Protein 7BVZ (pdb70)

Organism: Spiroplasma citri (NCBI:txid2133)

InterPro domains:
  IPR004753 Cell shape determining protein MreB [MF_02207] (6-335)
  IPR004753 Cell shape determining protein MreB [PR01652] (44-62)
  IPR004753 Cell shape determining protein MreB [PR01652] (64-87)
  IPR004753 Cell shape determining protein MreB [PR01652] (127-146)
  IPR004753 Cell shape determining protein MreB [PR01652] (182-202)
  IPR004753 Cell shape determining protein MreB [PR01652] (295-321)
  IPR004753 Cell shape determining protein MreB [cd10225] (9-322)
  IPR043129 ATPase, nucleotide binding domain [SSF53067] (7-143)
  IPR043129 ATPase, nucleotide binding domain [SSF53067] (146-323)
  IPR056546 MreB/MamK-like [PF06723] (8-330)

Radius of gyration: 20.81 Å; Cα contacts (8 Å, |Δi|>4): 683; chains: 1; bounding box: 38×53×54 Å

Solvent-accessible surface area: 15952 Å² total; per-residue (Å²): 163,129,127,70,38,0,1,0,1,12,16,19,22,42,58,3,6,0,20,18,43,81,90,23,59,80,20,86,57,13,6,35,2,0,3,44,69,158,92,101,56,70,84,18,24,1,106,58,0,48,87,57,36,72,162,44,133,62,60,43,83,52,12,33,2,9,63,19,4,48,29,58,35,90,90,0,4,33,24,5,9,111,62,7,26,34,160,31,184,120,182,127,80,18,2,4,0,4,8,1,21,47,56,5,69,131,143,52,28,82,33,11,47,74,6,0,82,122,60,65,12,131,58,3,47,42,34,51,27,8,27,0,0,0,19,13,26,69,19,85,9,134,91,100,73,0,38,0,0,0,20,0,28,11,12,21,0,15,0,1,0,2,16,62,15,94,53,66,15,37,68,51,39,147,7,1,8,70,52,2,10,43,25,1,79,110,51,4,128,87,102,69,70,2,28,13,41,72,36,40,0,35,52,1,25,113,108,0,1,0,5,46,58,43,179,149,57,144,42,20,68,1,148,14,157,8,70,121,69,46,123,119,100,97,12,130,1,45,2,99,25,3,35,82,22,2,63,108,3,0,58,109,0,17,91,18,0,78,75,0,45,130,92,12,53,122,137,25,35,28,11,1,106,166,54,1,2,18,0,0,9,31,10,0,107,11,79,52,0,47,35,18,0,87,102,75,30,117,14,42,18,149,73,10,96,105,6,92,45,2,13,1,69,0,0,70,69,18,20,112,37,5,42,124,98,56,132,110,111

Secondary structure (DSSP, 8-state):
-----EEEEEE-SSEEEEEETTTEEEEEEES-EEEETTTTEEEEETHHHHTTTTS--TTEEEE-SEETTEES-HHHHHHHHHHHHHHHH-----EEEEEE-TT--HHHHHHHHHHHHHTT-SEEEEEEHHHHHHHHTT--TTSS--EEEEEE-SS-EEEEEEETTEEEEEEEES-SHHHHHHHHHHHHHHHH-EE--HHHHHHHHHHH-BSS--TT---EEEEEEETTT-SEEEEEE-HHHHHHHHHHHTHHHHHHHHHHHHTS-HHHHHHHHHH-EEEESGGGGSBTHHHHHHHHH---EEEPTTGGGHHHHHHHHTHHHHHHHHH--

Nearest PDB structures (foldseek):
  7bvz-assembly1_A  TM=1.003E+00  e=1.249E-71  Spiroplasma citri
  7bvy-assembly1_A  TM=9.877E-01  e=2.218E-64  Spiroplasma citri
  7zpu-assembly1_M  TM=9.165E-01  e=4.630E-39  Geobacillus stearothermophilus ATCC 7953
  8aam-assembly1_M  TM=9.115E-01  e=5.551E-39  Geobacillus stearothermophilus
  7zpt-assembly1_M  TM=8.743E-01  e=2.686E-39  Geobacillus stearothermophilus

Sequence (329 aa):
PETRPFISLDLGTANVLAYVSGQGVVYNEPSLMAYNNKTNSLIALGKAAYDMVGKTHGDIRMVTPLVDGVIADMEAAQDLLKHIFSRMKMMKNAIVLLACPSGVTELEREALKNVAKEMGAELVIIEEEAKMAALGAGINIELPQGHLIIDIGGGTTDLAIISSGDIVVSRSIKVAGNHFDDDIRKYIRSEYNIAIGQKTAEDVKKFIGSLVKYHNERSMQIYGRDIVSGLPKEAKISSEEIRNVLLNAFSKITDLVIELLENTPPELAGDIMRNGITVCGGGALIRNIDKYFFDIFQLPTKIASDSLNCVIEGTKIFEKTIKKNIENG

Foldseek 3Di:
DLPAKEKEWDLAQFWIWIQTVPPGIPDIFTQKWKAQQVPRHTDDGGVVRVVCAVPDDPRIDIDGQDDQQAGPDLVSLLVVVLVVVVVVVVVAQYEYEYEHEPPQDPVRVVVVVVSVVVSPHDHYHYDHLQLLLCLLLPHPLLAQFWAWEWAAECQKTWIFITGNSDTPFIDMDRQHLQNLLVLQQVCCCVPVVFGDGSVQSNVCCLQQFAQDDDPPGDKDKDWGAHNVPRHIDIDIDTSVVSNVSVNVSCPVVLVRVVVRLVPDPPVNNVSCQVVHHEYAYPRLSHHCPQVVNCVPPVTRYDYGDPRNCSNVSSVVVCSVVVSCVVVPD

B-factor: mean 27.92, std 9.31, range [11.57, 85.0]

Structure (mmCIF, N/CA/C/O backbone):
data_7BVZ
#
_entry.id   7BVZ
#
_cell.length_a   37.950
_cell.length_b   41.150
_cell.length_c   56.360
_cell.angle_alpha   82.340
_cell.angle_beta   74.010
_cell.angle_gamma   80.420
#
_symmetry.space_group_name_H-M   'P 1'
#
loop_
_entity.id
_entity.type
_entity.pdbx_description
1 polymer 'Cell shape determining protein MreB'
2 non-polymer "ADENOSINE-5'-DIPHOSPHATE"
3 non-polymer 'MAGNESIUM ION'
4 non-polymer 'POTASSIUM ION'
5 water water
#
loop_
_atom_site.group_PDB
_atom_site.id
_atom_site.type_symbol
_atom_site.label_atom_id
_atom_site.label_alt_id
_atom_site.label_comp_id
_atom_site.label_asym_id
_atom_site.label_entity_id
_atom_site.label_seq_id
_atom_site.pdbx_PDB_ins_code
_atom_site.Cartn_x
_atom_site.Cartn_y
_atom_site.Cartn_z
_atom_site.occupancy
_atom_site.B_iso_or_equiv
_atom_site.auth_seq_id
_atom_site.auth_comp_id
_atom_site.auth_asym_id
_atom_site.auth_atom_id
_atom_site.pdbx_PDB_model_num
ATOM 1 N N . PRO A 1 3 ? -7.517 0.253 28.270 1.00 47.44 3 PRO A N 1
ATOM 2 C CA . PRO A 1 3 ? -6.843 1.250 27.429 1.00 51.22 3 PRO A CA 1
ATOM 3 C C . PRO A 1 3 ? -7.112 1.051 25.937 1.00 54.50 3 PRO A C 1
ATOM 4 O O . PRO A 1 3 ? -7.809 0.111 25.559 1.00 49.25 3 PRO A O 1
ATOM 8 N N . GLU A 1 4 ? -6.558 1.931 25.105 1.00 56.58 4 GLU A N 1
ATOM 9 C CA . GLU A 1 4 ? -6.709 1.850 23.659 1.00 51.41 4 GLU A CA 1
ATOM 10 C C . GLU A 1 4 ? -5.549 1.125 22.992 1.00 51.31 4 GLU A C 1
ATOM 11 O O . GLU A 1 4 ? -5.604 0.869 21.786 1.00 50.65 4 GLU A O 1
ATOM 17 N N . THR A 1 5 ? -4.495 0.797 23.742 1.00 53.49 5 THR A N 1
ATOM 18 C CA . THR A 1 5 ? -3.409 -0.045 23.251 1.00 49.06 5 THR A CA 1
ATOM 19 C C . THR A 1 5 ? -3.750 -1.538 23.300 1.00 42.56 5 THR A C 1
ATOM 20 O O . THR A 1 5 ? -2.842 -2.368 23.413 1.00 38.88 5 THR A O 1
ATOM 24 N N . ARG A 1 6 ? -5.032 -1.888 23.243 1.00 45.57 6 ARG A N 1
ATOM 25 C CA . ARG A 1 6 ? -5.445 -3.281 23.288 1.00 42.57 6 ARG A CA 1
ATOM 26 C C . ARG A 1 6 ? -4.864 -4.041 22.098 1.00 41.57 6 ARG A C 1
ATOM 27 O O . ARG A 1 6 ? -4.843 -3.514 20.980 1.00 40.09 6 ARG A O 1
ATOM 35 N N . PRO A 1 7 ? -4.389 -5.275 22.297 1.00 40.14 7 PRO A N 1
ATOM 36 C CA . PRO A 1 7 ? -3.860 -6.050 21.167 1.00 39.33 7 PRO A CA 1
ATOM 37 C C . PRO A 1 7 ? -4.910 -6.260 20.083 1.00 38.00 7 PRO A C 1
ATOM 38 O O . PRO A 1 7 ? -6.113 -6.322 20.349 1.00 38.26 7 PRO A O 1
ATOM 42 N N . PHE A 1 8 ? -4.436 -6.370 18.844 1.00 33.71 8 PHE A N 1
ATOM 43 C CA . PHE A 1 8 ? -5.314 -6.474 17.687 1.00 32.12 8 PHE A CA 1
ATOM 44 C C . PHE A 1 8 ? -4.705 -7.434 16.678 1.00 25.58 8 PHE A C 1
ATOM 45 O O . PHE A 1 8 ? -3.550 -7.264 16.278 1.00 23.27 8 PHE A O 1
ATOM 53 N N . ILE A 1 9 ? -5.477 -8.438 16.275 1.00 25.62 9 ILE A N 1
ATOM 54 C CA . ILE A 1 9 ? -5.059 -9.387 15.252 1.00 27.64 9 ILE A CA 1
ATOM 55 C C . ILE A 1 9 ? -6.178 -9.525 14.232 1.00 23.44 9 ILE A C 1
ATOM 56 O O . ILE A 1 9 ? -7.356 -9.629 14.593 1.00 23.81 9 ILE A O 1
ATOM 61 N N . SER A 1 10 ? -5.811 -9.502 12.955 1.00 21.68 10 SER A N 1
ATOM 62 C CA . SER A 1 10 ? -6.750 -9.725 11.869 1.00 20.20 10 SER A CA 1
ATOM 63 C C . SER A 1 10 ? -6.229 -10.852 10.990 1.00 18.91 10 SER A C 1
ATOM 64 O O . SER A 1 10 ? -5.018 -11.047 10.858 1.00 18.50 10 SER A O 1
ATOM 67 N N . LEU A 1 11 ? -7.156 -11.597 10.394 1.00 17.08 11 LEU A N 1
ATOM 68 C CA . LEU A 1 11 ? -6.822 -12.808 9.662 1.00 18.28 11 LEU A CA 1
ATOM 69 C C . LEU A 1 11 ? -7.441 -12.786 8.273 1.00 19.49 11 LEU A C 1
ATOM 70 O O . LEU A 1 11 ? -8.603 -12.404 8.104 1.00 20.59 11 LEU A O 1
ATOM 75 N N . ASP A 1 12 ? -6.654 -13.197 7.283 1.00 16.31 12 ASP A N 1
ATOM 76 C CA . ASP A 1 12 ? -7.139 -13.496 5.938 1.00 16.64 12 ASP A CA 1
ATOM 77 C C . ASP A 1 12 ? -7.049 -15.012 5.784 1.00 16.70 12 ASP A C 1
ATOM 78 O O . ASP A 1 12 ? -5.988 -15.547 5.453 1.00 17.16 12 ASP A O 1
ATOM 83 N N . LEU A 1 13 ? -8.161 -15.701 6.043 1.00 17.19 13 LEU A N 1
ATOM 84 C CA . LEU A 1 13 ? -8.215 -17.162 5.944 1.00 18.19 13 LEU A CA 1
ATOM 85 C C . LEU A 1 13 ? -8.645 -17.556 4.530 1.00 17.44 13 LEU A C 1
ATOM 86 O O . LEU A 1 13 ? -9.723 -18.105 4.289 1.00 21.41 13 LEU A O 1
ATOM 91 N N . GLY A 1 14 ? -7.756 -17.254 3.584 1.00 18.78 14 GLY A N 1
ATOM 92 C CA . GLY A 1 14 ? -8.044 -17.492 2.186 1.00 19.96 14 GLY A CA 1
ATOM 93 C C . GLY A 1 14 ? -7.950 -18.956 1.803 1.00 21.46 14 GLY A C 1
ATOM 94 O O . GLY A 1 14 ? -7.389 -19.790 2.514 1.00 20.81 14 GLY A O 1
ATOM 95 N N . THR A 1 15 ? -8.527 -19.266 0.640 1.00 19.80 15 THR A N 1
ATOM 96 C CA . THR A 1 15 ? -8.475 -20.631 0.130 1.00 17.93 15 THR A CA 1
ATOM 97 C C . THR A 1 15 ? -7.060 -21.028 -0.274 1.00 21.05 15 THR A C 1
ATOM 98 O O . THR A 1 15 ? -6.672 -22.193 -0.117 1.00 17.10 15 THR A O 1
ATOM 102 N N . ALA A 1 16 ? -6.276 -20.081 -0.785 1.00 20.90 16 ALA A N 1
ATOM 103 C CA . ALA A 1 16 ? -4.922 -20.357 -1.247 1.00 20.02 16 ALA A CA 1
ATOM 104 C C . ALA A 1 16 ? -3.847 -19.859 -0.291 1.00 19.42 16 ALA A C 1
ATOM 105 O O . ALA A 1 16 ? -2.853 -20.558 -0.073 1.00 17.98 16 ALA A O 1
ATOM 107 N N . ASN A 1 17 ? -4.015 -18.670 0.286 1.00 20.54 17 ASN A N 1
ATOM 108 C CA . ASN A 1 17 ? -3.022 -18.092 1.180 1.00 18.76 17 ASN A CA 1
ATOM 109 C C . ASN A 1 17 ? -3.683 -17.620 2.468 1.00 20.22 17 ASN A C 1
ATOM 110 O O . ASN A 1 17 ? -4.784 -17.062 2.447 1.00 17.42 17 ASN A O 1
ATOM 115 N N . VAL A 1 18 ? -2.999 -17.844 3.587 1.00 18.89 18 VAL A N 1
ATOM 116 C CA . VAL A 1 18 ? -3.464 -17.433 4.906 1.00 16.29 18 VAL A CA 1
ATOM 117 C C . VAL A 1 18 ? -2.542 -16.336 5.416 1.00 18.61 18 VAL A C 1
ATOM 118 O O . VAL A 1 18 ? -1.317 -16.506 5.439 1.00 17.04 18 VAL A O 1
ATOM 122 N N . LEU A 1 19 ? -3.128 -15.210 5.820 1.00 18.24 19 LEU A N 1
ATOM 123 C CA . LEU A 1 19 ? -2.378 -14.063 6.305 1.00 18.18 19 LEU A CA 1
ATOM 124 C C . LEU A 1 19 ? -2.846 -13.685 7.704 1.00 16.69 19 LEU A C 1
ATOM 125 O O . LEU A 1 19 ? -4.005 -13.909 8.071 1.00 17.14 19 LEU A O 1
ATOM 130 N N . ALA A 1 20 ? -1.931 -13.108 8.483 1.00 16.03 20 ALA A N 1
ATOM 131 C CA . ALA A 1 20 ? -2.206 -12.730 9.866 1.00 18.57 20 ALA A CA 1
ATOM 132 C C . ALA A 1 20 ? -1.456 -11.447 10.186 1.00 19.25 20 ALA A C 1
ATOM 133 O O . ALA A 1 20 ? -0.222 -11.421 10.148 1.00 18.23 20 ALA A O 1
ATOM 135 N N . TYR A 1 21 ? -2.198 -10.391 10.509 1.00 20.92 21 TYR A N 1
ATOM 136 C CA . TYR A 1 21 ? -1.627 -9.096 10.852 1.00 18.15 21 TYR A CA 1
ATOM 137 C C . TYR A 1 21 ? -1.762 -8.856 12.349 1.00 24.88 21 TYR A C 1
ATOM 138 O O . TYR A 1 21 ? -2.826 -9.101 12.927 1.00 26.85 21 TYR A O 1
ATOM 147 N N . VAL A 1 22 ? -0.686 -8.378 12.969 1.00 20.22 22 VAL A N 1
ATOM 148 C CA . VAL A 1 22 ? -0.671 -8.017 14.380 1.00 24.36 22 VAL A CA 1
ATOM 149 C C . VAL A 1 22 ? -0.341 -6.535 14.481 1.00 24.30 22 VAL A C 1
ATOM 150 O O . VAL A 1 22 ? 0.625 -6.067 13.868 1.00 23.47 22 VAL A O 1
ATOM 154 N N . SER A 1 23 ? -1.147 -5.801 15.246 1.00 22.29 23 SER A N 1
ATOM 155 C CA . SER A 1 23 ? -0.934 -4.367 15.398 1.00 24.24 23 SER A CA 1
ATOM 156 C C . SER A 1 23 ? 0.390 -4.105 16.102 1.00 22.04 23 SER A C 1
ATOM 157 O O . SER A 1 23 ? 0.619 -4.587 17.216 1.00 25.53 23 SER A O 1
ATOM 160 N N . GLY A 1 24 ? 1.262 -3.341 15.447 1.00 22.77 24 GLY A N 1
ATOM 161 C CA . GLY A 1 24 ? 2.585 -3.070 15.961 1.00 27.30 24 GLY A CA 1
ATOM 162 C C . GLY A 1 24 ? 3.672 -3.998 15.461 1.00 28.66 24 GLY A C 1
ATOM 163 O O . GLY A 1 24 ? 4.854 -3.740 15.726 1.00 31.11 24 GLY A O 1
ATOM 164 N N . GLN A 1 25 ? 3.316 -5.070 14.748 1.00 23.83 25 GLN A N 1
ATOM 165 C CA . GLN A 1 25 ? 4.295 -6.015 14.232 1.00 24.07 25 GLN A CA 1
ATOM 166 C C . GLN A 1 25 ? 4.101 -6.353 12.759 1.00 24.95 25 GLN A C 1
ATOM 167 O O . GLN A 1 25 ? 4.898 -7.121 12.210 1.00 35.86 25 GLN A O 1
ATOM 170 N N . GLY A 1 26 ? 3.076 -5.808 12.106 1.00 25.36 26 GLY A N 1
ATOM 171 C CA . GLY A 1 26 ? 2.860 -6.098 10.701 1.00 22.58 26 GLY A CA 1
ATOM 172 C C . GLY A 1 26 ? 2.277 -7.483 10.481 1.00 23.72 26 GLY A C 1
ATOM 173 O O . GLY A 1 26 ? 1.603 -8.051 11.343 1.00 23.15 26 GLY A O 1
ATOM 174 N N . VAL A 1 27 ? 2.544 -8.030 9.296 1.00 22.82 27 VAL A N 1
ATOM 175 C CA . VAL A 1 27 ? 2.060 -9.353 8.917 1.00 18.67 27 VAL A CA 1
ATOM 176 C C . VAL A 1 27 ? 3.090 -10.369 9.401 1.00 18.37 27 VAL A C 1
ATOM 177 O O . VAL A 1 27 ? 4.150 -10.537 8.796 1.00 26.57 27 VAL A O 1
ATOM 181 N N . VAL A 1 28 ? 2.772 -11.055 10.503 1.00 17.83 28 VAL A N 1
ATOM 182 C CA . VAL A 1 28 ? 3.687 -12.039 11.077 1.00 19.65 28 VAL A CA 1
ATOM 183 C C . VAL A 1 28 ? 3.523 -13.426 10.474 1.00 19.10 28 VAL A C 1
ATOM 184 O O . VAL A 1 28 ? 4.365 -14.303 10.727 1.00 21.01 28 VAL A O 1
ATOM 188 N N . TYR A 1 29 ? 2.473 -13.659 9.691 1.00 18.76 29 TYR A N 1
ATOM 189 C CA . TYR A 1 29 ? 2.214 -14.971 9.109 1.00 17.15 29 TYR A CA 1
ATOM 190 C C . TYR A 1 29 ? 1.618 -14.780 7.724 1.00 18.48 29 TYR A C 1
ATOM 191 O O . TYR A 1 29 ? 0.589 -14.115 7.575 1.00 20.48 29 TYR A O 1
ATOM 200 N N . ASN A 1 30 ? 2.268 -15.361 6.716 1.00 18.07 30 ASN A N 1
ATOM 201 C CA . ASN A 1 30 ? 1.798 -15.281 5.333 1.00 22.94 30 ASN A CA 1
ATOM 202 C C . ASN A 1 30 ? 2.329 -16.517 4.613 1.00 20.64 30 ASN A C 1
ATOM 203 O O . ASN A 1 30 ? 3.475 -16.526 4.155 1.00 22.25 30 ASN A O 1
ATOM 208 N N . GLU A 1 31 ? 1.497 -17.549 4.524 1.00 22.14 31 GLU A N 1
ATOM 209 C CA . GLU A 1 31 ? 1.888 -18.827 3.950 1.00 22.77 31 GLU A CA 1
ATOM 210 C C . GLU A 1 31 ? 0.675 -19.441 3.270 1.00 22.77 31 GLU A C 1
ATOM 211 O O . GLU A 1 31 ? -0.464 -19.054 3.557 1.00 21.96 31 GLU A O 1
ATOM 217 N N . PRO A 1 32 ? 0.883 -20.385 2.352 1.00 21.90 32 PRO A N 1
ATOM 218 C CA . PRO A 1 32 ? -0.256 -21.078 1.738 1.00 20.24 32 PRO A CA 1
ATOM 219 C C . PRO A 1 32 ? -1.044 -21.890 2.756 1.00 19.73 32 PRO A C 1
ATOM 220 O O . PRO A 1 32 ? -0.578 -22.186 3.858 1.00 22.02 32 PRO A O 1
ATOM 224 N N . SER A 1 33 ? -2.264 -22.259 2.360 1.00 19.95 33 SER A N 1
ATOM 225 C CA . SER A 1 33 ? -3.214 -22.894 3.265 1.00 18.95 33 SER A CA 1
ATOM 226 C C . SER A 1 33 ? -3.002 -24.394 3.419 1.00 23.81 33 SER A C 1
ATOM 227 O O . SER A 1 33 ? -3.594 -24.991 4.323 1.00 22.98 33 SER A O 1
ATOM 230 N N . LEU A 1 34 ? -2.185 -25.015 2.569 1.00 24.50 34 LEU A N 1
ATOM 231 C CA . LEU A 1 34 ? -2.049 -26.466 2.587 1.00 29.14 34 LEU A CA 1
ATOM 232 C C . LEU A 1 34 ? -1.447 -26.946 3.902 1.00 27.32 34 LEU A C 1
ATOM 233 O O . LEU A 1 34 ? -0.466 -26.384 4.396 1.00 25.05 34 LEU A O 1
ATOM 238 N N . MET A 1 35 ? -2.050 -27.991 4.468 1.00 28.45 35 MET A N 1
ATOM 239 C CA . MET A 1 35 ? -1.585 -28.617 5.698 1.00 26.98 35 MET A CA 1
ATOM 240 C C . MET A 1 35 ? -1.483 -30.117 5.469 1.00 24.19 35 MET A C 1
ATOM 241 O O . MET A 1 35 ? -2.450 -30.746 5.026 1.00 25.78 35 MET A O 1
ATOM 246 N N . ALA A 1 36 ? -0.319 -30.686 5.767 1.00 25.98 36 ALA A N 1
ATOM 247 C CA . ALA A 1 36 ? -0.068 -32.108 5.570 1.00 27.12 36 ALA A CA 1
ATOM 248 C C . ALA A 1 36 ? -0.308 -32.858 6.873 1.00 28.11 36 ALA A C 1
ATOM 249 O O . ALA A 1 36 ? 0.220 -32.475 7.923 1.00 26.78 36 ALA A O 1
ATOM 251 N N . TYR A 1 37 ? -1.101 -33.924 6.801 1.00 29.96 37 TYR A N 1
ATOM 252 C CA . TYR A 1 37 ? -1.443 -34.736 7.960 1.00 28.94 37 TYR A CA 1
ATOM 253 C C . TYR A 1 37 ? -1.050 -36.187 7.718 1.00 28.76 37 TYR A C 1
ATOM 254 O O . TYR A 1 37 ? -1.179 -36.699 6.602 1.00 29.69 37 TYR A O 1
ATOM 263 N N . ASN A 1 38 ? -0.569 -36.843 8.772 1.00 28.71 38 ASN A N 1
ATOM 264 C CA . ASN A 1 38 ? -0.330 -38.281 8.734 1.00 29.36 38 ASN A CA 1
ATOM 265 C C . ASN A 1 38 ? -1.675 -38.994 8.672 1.00 31.78 38 ASN A C 1
ATOM 266 O O . ASN A 1 38 ? -2.450 -38.956 9.633 1.00 35.92 38 ASN A O 1
ATOM 271 N N . ASN A 1 39 ? -1.961 -39.642 7.541 1.00 29.79 39 ASN A N 1
ATOM 272 C CA . ASN A 1 39 ? -3.269 -40.255 7.347 1.00 32.50 39 ASN A CA 1
ATOM 273 C C . ASN A 1 39 ? -3.463 -41.516 8.180 1.00 31.76 39 ASN A C 1
ATOM 274 O O . ASN A 1 39 ? -4.578 -42.048 8.215 1.00 31.69 39 ASN A O 1
ATOM 279 N N . LYS A 1 40 ? -2.419 -42.004 8.848 1.00 32.08 40 LYS A N 1
ATOM 280 C CA . LYS A 1 40 ? -2.557 -43.155 9.731 1.00 31.23 40 LYS A CA 1
ATOM 281 C C . LYS A 1 40 ? -2.845 -42.757 11.170 1.00 33.02 40 LYS A C 1
ATOM 282 O O . LYS A 1 40 ? -3.551 -43.487 11.877 1.00 33.14 40 LYS A O 1
ATOM 288 N N . THR A 1 41 ? -2.322 -41.616 11.617 1.00 32.17 41 THR A N 1
ATOM 289 C CA . THR A 1 41 ? -2.466 -41.180 12.998 1.00 31.19 41 THR A CA 1
ATOM 290 C C . THR A 1 41 ? -3.230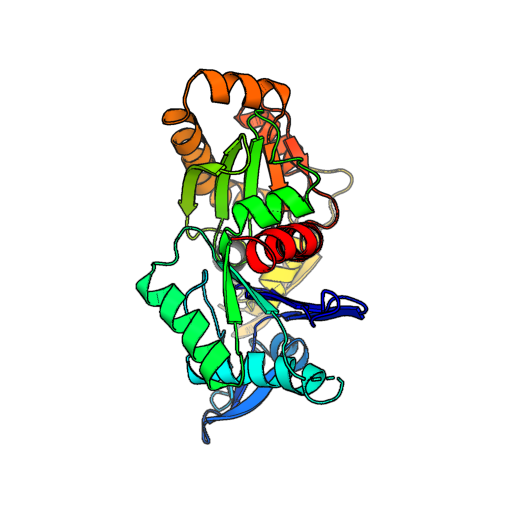 -39.871 13.147 1.00 32.93 41 THR A C 1
ATOM 291 O O . THR A 1 41 ? -3.439 -39.424 14.281 1.00 31.81 41 THR A O 1
ATOM 295 N N . ASN A 1 42 ? -3.648 -39.247 12.042 1.00 32.25 42 ASN A N 1
ATOM 296 C CA . ASN A 1 42 ? -4.341 -37.957 12.064 1.00 29.38 42 ASN A CA 1
ATOM 297 C C . ASN A 1 42 ? -3.524 -36.889 12.787 1.00 28.53 42 ASN A C 1
ATOM 298 O O . ASN A 1 42 ? -4.079 -35.990 13.423 1.00 36.22 42 ASN A O 1
ATOM 303 N N . SER A 1 43 ? -2.201 -36.981 12.691 1.00 29.76 43 SER A N 1
ATOM 304 C CA . SER A 1 43 ? -1.294 -36.046 13.337 1.00 27.80 43 SER A CA 1
ATOM 305 C C . SER A 1 43 ? -0.819 -34.992 12.344 1.00 31.63 43 SER A C 1
ATOM 306 O O . SER A 1 43 ? -0.644 -35.266 11.153 1.00 29.66 43 SER A O 1
ATOM 309 N N . LEU A 1 44 ? -0.611 -33.780 12.849 1.00 30.62 44 LEU A N 1
ATOM 310 C CA . LEU A 1 44 ? -0.129 -32.686 12.016 1.00 27.84 44 LEU A CA 1
ATOM 311 C C . LEU A 1 44 ? 1.341 -32.901 11.680 1.00 29.20 44 LEU A C 1
ATOM 312 O O . LEU A 1 44 ? 2.173 -33.068 12.577 1.00 31.51 44 LEU A O 1
ATOM 317 N N . ILE A 1 45 ? 1.658 -32.901 10.390 1.00 32.97 45 ILE A N 1
ATOM 318 C CA . ILE A 1 45 ? 3.028 -33.067 9.916 1.00 31.05 45 ILE A CA 1
ATOM 319 C C . ILE A 1 45 ? 3.657 -31.730 9.551 1.00 31.98 45 ILE A C 1
ATOM 320 O O . ILE A 1 45 ? 4.749 -31.402 10.014 1.00 35.20 45 ILE A O 1
ATOM 325 N N . ALA A 1 46 ? 2.977 -30.942 8.722 1.00 28.37 46 ALA A N 1
ATOM 326 C CA . ALA A 1 46 ? 3.517 -29.666 8.279 1.00 27.20 46 ALA A CA 1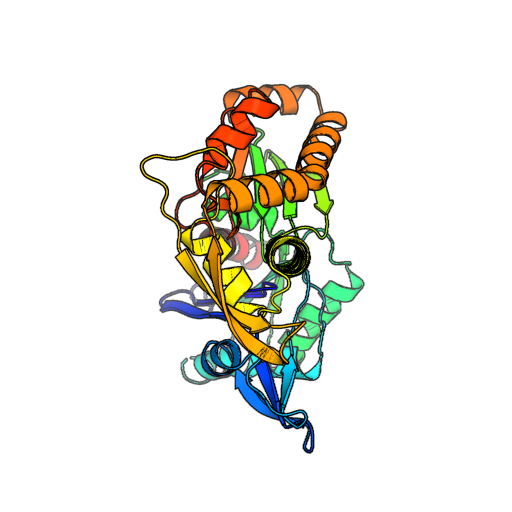
ATOM 327 C C . ALA A 1 46 ? 2.373 -28.772 7.826 1.00 28.22 46 ALA A C 1
ATOM 328 O O . ALA A 1 46 ? 1.264 -29.239 7.557 1.00 30.73 46 ALA A O 1
ATOM 330 N N . LEU A 1 47 ? 2.663 -27.476 7.749 1.00 26.83 47 LEU A N 1
ATOM 331 C CA . LEU A 1 47 ? 1.704 -26.501 7.254 1.00 26.13 47 LEU A CA 1
ATOM 332 C C . LEU A 1 47 ? 2.457 -25.363 6.582 1.00 24.25 47 LEU A C 1
ATOM 333 O O . LEU A 1 47 ? 3.646 -25.146 6.831 1.00 23.10 47 LEU A O 1
ATOM 338 N N . GLY A 1 48 ? 1.750 -24.638 5.727 1.00 21.54 48 GLY A N 1
ATOM 339 C CA . GLY A 1 48 ? 2.356 -23.503 5.050 1.00 24.94 48 GLY A CA 1
ATOM 340 C C . GLY A 1 48 ? 3.181 -23.952 3.867 1.00 24.08 48 GLY A C 1
ATOM 341 O O . GLY A 1 48 ? 2.706 -24.704 3.013 1.00 23.47 48 GLY A O 1
ATOM 342 N N . LYS A 1 49 ? 4.434 -23.494 3.817 1.00 25.07 49 LYS A N 1
ATOM 343 C CA . LYS A 1 49 ? 5.296 -23.810 2.683 1.00 21.25 49 LYS A CA 1
ATOM 344 C C . LYS A 1 49 ? 5.761 -25.261 2.717 1.00 24.51 49 LYS A C 1
ATOM 345 O O . LYS A 1 49 ? 5.905 -25.893 1.664 1.00 25.74 49 LYS A O 1
ATOM 351 N N . ALA A 1 50 ? 6.007 -25.801 3.914 1.00 23.75 50 ALA A N 1
ATOM 352 C CA . ALA A 1 50 ? 6.509 -27.168 4.020 1.00 20.93 50 ALA A CA 1
ATOM 353 C C . ALA A 1 50 ? 5.522 -28.170 3.432 1.00 24.42 50 ALA A C 1
ATOM 354 O O . ALA A 1 50 ? 5.928 -29.171 2.829 1.00 25.04 50 ALA A O 1
ATOM 356 N N . ALA A 1 51 ? 4.221 -27.923 3.596 1.00 25.06 51 ALA A N 1
ATOM 357 C CA . ALA A 1 51 ? 3.233 -28.818 3.008 1.00 23.06 51 ALA A CA 1
ATOM 358 C C . ALA A 1 51 ? 2.918 -28.436 1.567 1.00 27.01 51 ALA A C 1
ATOM 359 O O . ALA A 1 51 ? 2.550 -29.302 0.765 1.00 27.35 51 ALA A O 1
ATOM 361 N N . TYR A 1 52 ? 3.060 -27.153 1.222 1.00 26.31 52 TYR A N 1
ATOM 362 C CA . TYR A 1 52 ? 2.776 -26.709 -0.139 1.00 27.08 52 TYR A CA 1
ATOM 363 C C . TYR A 1 52 ? 3.803 -27.237 -1.132 1.00 24.51 52 TYR A C 1
ATOM 364 O O . TYR A 1 52 ? 3.476 -27.448 -2.305 1.00 25.50 52 TYR A O 1
ATOM 373 N N . ASP A 1 53 ? 5.041 -27.450 -0.692 1.00 23.62 53 ASP A N 1
ATOM 374 C CA . ASP A 1 53 ? 6.071 -28.004 -1.562 1.00 27.04 53 ASP A CA 1
ATOM 375 C C . ASP A 1 53 ? 5.924 -29.506 -1.771 1.00 24.21 53 ASP A C 1
ATOM 376 O O . ASP A 1 53 ? 6.684 -30.081 -2.557 1.00 26.57 53 ASP A O 1
ATOM 381 N N . MET A 1 54 ? 4.966 -30.149 -1.102 1.00 26.07 54 MET A N 1
ATOM 382 C CA . MET A 1 54 ? 4.790 -31.590 -1.186 1.00 26.34 54 MET A CA 1
ATOM 383 C C . MET A 1 54 ? 3.519 -32.013 -1.910 1.00 27.88 54 MET A C 1
ATOM 384 O O . MET A 1 54 ? 3.328 -33.215 -2.124 1.00 26.18 54 MET A O 1
ATOM 389 N N . VAL A 1 55 ? 2.646 -31.072 -2.283 1.00 27.84 55 VAL A N 1
ATOM 390 C CA . VAL A 1 55 ? 1.392 -31.442 -2.929 1.00 27.36 55 VAL A CA 1
ATOM 391 C C . VAL A 1 55 ? 1.687 -32.138 -4.250 1.00 28.38 55 VAL A C 1
ATOM 392 O O . VAL A 1 55 ? 2.459 -31.642 -5.080 1.00 26.50 55 VAL A O 1
ATOM 396 N N . GLY A 1 56 ? 1.082 -33.308 -4.442 1.00 32.66 56 GLY A N 1
ATOM 397 C CA . GLY A 1 56 ? 1.404 -34.142 -5.579 1.00 24.09 56 GLY A CA 1
ATOM 398 C C . GLY A 1 56 ? 2.680 -34.937 -5.437 1.00 25.18 56 GLY A C 1
ATOM 399 O O . GLY A 1 56 ? 3.083 -35.605 -6.396 1.00 23.93 56 GLY A O 1
ATOM 400 N N . LYS A 1 57 ? 3.329 -34.891 -4.269 1.00 26.06 57 LYS A N 1
ATOM 401 C CA . LYS A 1 57 ? 4.594 -35.578 -4.036 1.00 23.17 57 LYS A CA 1
ATOM 402 C C . LYS A 1 57 ? 4.555 -36.399 -2.753 1.00 26.64 57 LYS A C 1
ATOM 403 O O . LYS A 1 57 ? 5.576 -36.548 -2.077 1.00 25.24 57 LYS A O 1
ATOM 409 N N . THR A 1 58 ? 3.392 -36.944 -2.403 1.00 30.33 58 THR A N 1
ATOM 410 C CA . THR A 1 58 ? 3.214 -37.618 -1.126 1.00 32.44 58 THR A CA 1
ATOM 411 C C . THR A 1 58 ? 2.618 -39.004 -1.323 1.00 28.96 58 THR A C 1
ATOM 412 O O . THR A 1 58 ? 1.859 -39.249 -2.264 1.00 30.05 58 THR A O 1
ATOM 416 N N . HIS A 1 59 ? 2.977 -39.907 -0.414 1.00 29.34 59 HIS A N 1
ATOM 417 C CA . HIS A 1 59 ? 2.372 -41.226 -0.365 1.00 29.79 59 HIS A CA 1
ATOM 418 C C . HIS A 1 59 ? 0.924 -41.113 0.112 1.00 33.39 59 HIS A C 1
ATOM 419 O O . HIS A 1 59 ? 0.485 -40.077 0.617 1.00 34.57 59 HIS A O 1
ATOM 426 N N . GLY A 1 60 ? 0.172 -42.202 -0.060 1.00 29.47 60 GLY A N 1
ATOM 427 C CA . GLY A 1 60 ? -1.203 -42.239 0.406 1.00 30.46 60 GLY A CA 1
ATOM 428 C C . GLY A 1 60 ? -1.353 -42.053 1.903 1.00 34.40 60 GLY A C 1
ATOM 429 O O . GLY A 1 60 ? -2.449 -41.726 2.372 1.00 32.90 60 GLY A O 1
ATOM 430 N N . ASP A 1 61 ? -0.277 -42.250 2.664 1.00 32.87 61 ASP A N 1
ATOM 431 C CA . ASP A 1 61 ? -0.308 -42.080 4.110 1.00 30.58 61 ASP A CA 1
ATOM 432 C C . ASP A 1 61 ? -0.167 -40.627 4.544 1.00 28.71 61 ASP A C 1
ATOM 433 O O . ASP A 1 6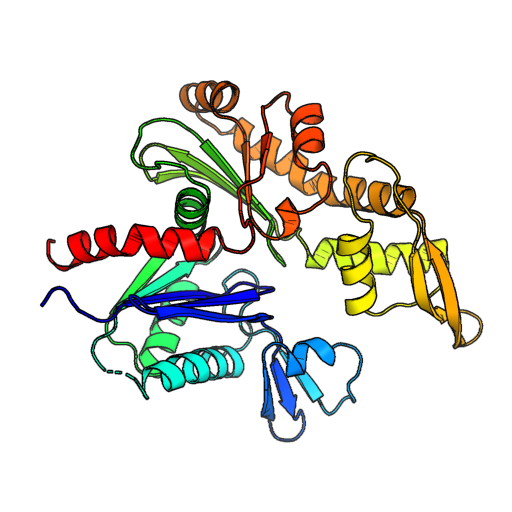1 ? -0.107 -40.362 5.750 1.00 29.92 61 ASP A O 1
ATOM 438 N N . ILE A 1 62 ? -0.110 -39.687 3.604 1.00 28.39 62 ILE A N 1
ATOM 439 C CA . ILE A 1 62 ? -0.027 -38.262 3.903 1.00 27.58 62 ILE A CA 1
ATOM 440 C C . ILE A 1 62 ? -1.241 -37.587 3.284 1.00 28.93 62 ILE A C 1
ATOM 441 O O . ILE A 1 62 ? -1.405 -37.597 2.057 1.00 31.80 62 ILE A O 1
ATOM 446 N N . ARG A 1 63 ? -2.089 -37.005 4.126 1.00 26.68 63 ARG A N 1
ATOM 447 C CA . ARG A 1 63 ? -3.310 -36.347 3.681 1.00 27.38 63 ARG A CA 1
ATOM 448 C C . ARG A 1 63 ? -3.073 -34.847 3.566 1.00 28.24 63 ARG A C 1
ATOM 449 O O . ARG A 1 63 ? -2.629 -34.207 4.525 1.00 25.03 63 ARG A O 1
ATOM 457 N N . MET A 1 64 ? -3.360 -34.294 2.389 1.00 29.94 64 MET A N 1
ATOM 458 C CA . MET A 1 64 ? -3.286 -32.856 2.169 1.00 28.02 64 MET A CA 1
ATOM 459 C C . MET A 1 64 ? -4.640 -32.230 2.469 1.00 28.60 64 MET A C 1
ATOM 460 O O . MET A 1 64 ? -5.662 -32.652 1.919 1.00 37.21 64 MET A O 1
ATOM 465 N N . VAL A 1 65 ? -4.643 -31.225 3.340 1.00 27.91 65 VAL A N 1
ATOM 466 C CA . VAL A 1 65 ? -5.872 -30.646 3.864 1.00 28.86 65 VAL A CA 1
ATOM 467 C C . VAL A 1 65 ? -5.842 -29.136 3.675 1.00 27.72 65 VAL A C 1
ATOM 468 O O . VAL A 1 65 ? -4.804 -28.494 3.872 1.00 27.96 65 VAL A O 1
ATOM 472 N N . THR A 1 66 ? -6.985 -28.572 3.288 1.00 26.09 66 THR A N 1
ATOM 473 C CA . THR A 1 66 ? -7.192 -27.133 3.275 1.00 26.48 66 THR A CA 1
ATOM 474 C C . THR A 1 66 ? -8.190 -26.779 4.366 1.00 25.49 66 THR A C 1
ATOM 475 O O . THR A 1 66 ? -9.329 -27.271 4.332 1.00 24.46 66 THR A O 1
ATOM 479 N N . PRO A 1 67 ? -7.820 -25.954 5.350 1.00 23.61 67 PRO A N 1
ATOM 480 C CA . PRO A 1 67 ? -8.737 -25.710 6.476 1.00 23.80 67 PRO A CA 1
ATOM 481 C C . PRO A 1 67 ? -10.021 -25.015 6.068 1.00 23.08 67 PRO A C 1
ATOM 482 O O . PRO A 1 67 ? -11.099 -25.371 6.560 1.00 22.36 67 PRO A O 1
ATOM 486 N N . LEU A 1 68 ? -9.937 -24.027 5.181 1.00 23.76 68 LEU A N 1
ATOM 487 C CA . LEU A 1 68 ? -11.100 -23.270 4.740 1.00 26.18 68 LEU A CA 1
ATOM 488 C C . LEU A 1 68 ? -11.126 -23.231 3.221 1.00 23.52 68 LEU A C 1
ATOM 489 O O . LEU A 1 68 ? -10.109 -22.939 2.586 1.00 21.25 68 LEU A O 1
ATOM 494 N N . VAL A 1 69 ? -12.287 -23.528 2.646 1.00 21.93 69 VAL A N 1
ATOM 495 C CA . VAL A 1 69 ? -12.511 -23.434 1.208 1.00 22.76 69 VAL A CA 1
ATOM 496 C C . VAL A 1 69 ? -13.659 -22.457 1.000 1.00 22.92 69 VAL A C 1
ATOM 497 O O . VAL A 1 69 ? -14.797 -22.731 1.404 1.00 20.29 69 VAL A O 1
ATOM 501 N N . ASP A 1 70 ? -13.358 -21.312 0.383 1.00 21.93 70 ASP A N 1
ATOM 502 C CA . ASP A 1 70 ? -14.352 -20.277 0.095 1.00 22.84 70 ASP A CA 1
ATOM 503 C C . ASP A 1 70 ? -14.982 -19.736 1.378 1.00 21.94 70 ASP A C 1
ATOM 504 O O . ASP A 1 70 ? -16.187 -19.485 1.445 1.00 18.08 70 ASP A O 1
ATOM 509 N N . GLY A 1 71 ? -14.157 -19.555 2.410 1.00 27.48 71 GLY A N 1
ATOM 510 C CA . GLY A 1 71 ? -14.599 -18.986 3.665 1.00 24.23 71 GLY A CA 1
ATOM 511 C C . GLY A 1 71 ? -15.245 -19.953 4.633 1.00 25.77 71 GLY A C 1
ATOM 512 O O . GLY A 1 71 ? -15.379 -19.622 5.817 1.00 27.45 71 GLY A O 1
ATOM 513 N N . VAL A 1 72 ? -15.648 -21.133 4.178 1.00 24.55 72 VAL A N 1
ATOM 514 C CA . VAL A 1 72 ? -16.309 -22.120 5.025 1.00 26.47 72 VAL A CA 1
ATOM 515 C C . VAL A 1 72 ? -15.261 -23.055 5.610 1.00 25.77 72 VAL A C 1
ATOM 516 O O . VAL A 1 72 ? -14.283 -23.409 4.941 1.00 27.07 72 VAL A O 1
ATOM 520 N N . ILE A 1 73 ? -15.459 -23.453 6.867 1.00 26.36 73 ILE A N 1
ATOM 521 C CA . ILE A 1 73 ? -14.582 -24.420 7.516 1.00 26.97 73 ILE A CA 1
ATOM 522 C C . ILE A 1 73 ? -14.655 -25.738 6.758 1.00 26.15 73 ILE A C 1
ATOM 523 O O . ILE A 1 73 ? -15.653 -26.462 6.843 1.00 31.53 73 ILE A O 1
ATOM 528 N N . ALA A 1 74 ? -13.604 -26.051 6.002 1.00 26.82 74 ALA A N 1
ATOM 529 C CA . ALA A 1 74 ? -13.577 -27.303 5.257 1.00 25.86 74 ALA A CA 1
ATOM 530 C C . ALA A 1 74 ? -13.118 -28.467 6.122 1.00 26.17 74 ALA A C 1
ATOM 531 O O . ALA A 1 74 ? -13.576 -29.599 5.926 1.00 27.75 74 ALA A O 1
ATOM 533 N N . ASP A 1 75 ? -12.228 -28.211 7.078 1.00 25.93 75 ASP A N 1
ATOM 534 C CA . ASP A 1 75 ? -11.737 -29.238 7.992 1.00 25.07 75 ASP A CA 1
ATOM 535 C C . ASP A 1 75 ? -11.677 -28.621 9.381 1.00 25.79 75 ASP A C 1
ATOM 536 O O . ASP A 1 75 ? -10.893 -27.696 9.617 1.00 23.44 75 ASP A O 1
ATOM 541 N N . MET A 1 76 ? -12.505 -29.132 10.294 1.00 28.9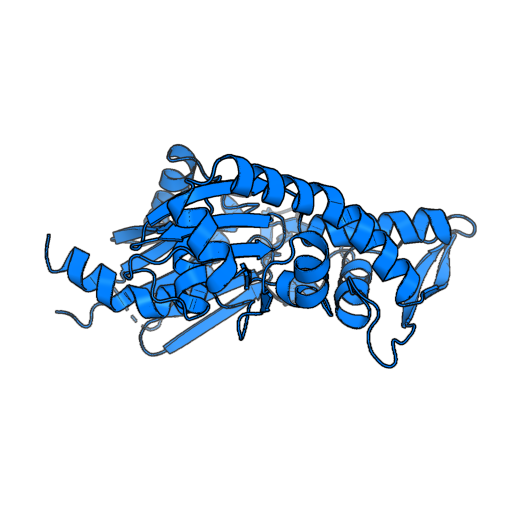7 76 MET A N 1
ATOM 542 C CA . MET A 1 76 ? -12.548 -28.586 11.646 1.00 25.96 76 MET A CA 1
ATOM 543 C C . MET A 1 76 ? -11.219 -28.775 12.366 1.00 26.03 76 MET A C 1
ATOM 544 O O . MET A 1 76 ? -10.721 -27.850 13.016 1.00 23.37 76 MET A O 1
ATOM 549 N N . GLU A 1 77 ? -10.630 -29.969 12.259 1.00 27.79 77 GLU A N 1
ATOM 550 C CA . GLU A 1 77 ? -9.373 -30.241 12.950 1.00 24.06 77 GLU A CA 1
ATOM 551 C C . GLU A 1 77 ? -8.243 -29.376 12.403 1.00 27.11 77 GLU A C 1
ATOM 552 O O . GLU A 1 77 ? -7.375 -28.924 13.159 1.00 26.66 77 GLU A O 1
ATOM 558 N N . ALA A 1 78 ? -8.240 -29.129 11.093 1.00 27.55 78 ALA A N 1
ATOM 559 C CA . ALA A 1 78 ? -7.185 -28.321 10.493 1.00 26.59 78 ALA A CA 1
ATOM 560 C C . ALA A 1 78 ? -7.380 -26.838 10.781 1.00 26.57 78 ALA A C 1
ATOM 561 O O . ALA A 1 78 ? -6.402 -26.112 10.996 1.00 26.17 78 ALA A O 1
ATOM 563 N N . ALA A 1 79 ? -8.631 -26.372 10.786 1.00 24.73 79 ALA A N 1
ATOM 564 C CA . ALA A 1 79 ? -8.897 -24.958 11.027 1.00 24.06 79 ALA A CA 1
ATOM 565 C C . ALA A 1 79 ? -8.404 -24.536 12.404 1.00 29.37 79 ALA A C 1
ATOM 566 O O . ALA A 1 79 ? -7.746 -23.499 12.551 1.00 31.95 79 ALA A O 1
ATOM 568 N N . GLN A 1 80 ? -8.706 -25.333 13.430 1.00 27.87 80 GLN A N 1
ATOM 569 C CA . GLN A 1 80 ? -8.251 -25.000 14.773 1.00 28.65 80 GLN A CA 1
ATOM 570 C C . GLN A 1 80 ? -6.770 -25.297 14.963 1.00 26.79 80 GLN A C 1
ATOM 571 O O . GLN A 1 80 ? -6.119 -24.650 15.790 1.00 32.01 80 GLN A O 1
ATOM 577 N N . ASP A 1 81 ? -6.219 -26.257 14.216 1.00 28.52 81 ASP A N 1
ATOM 578 C CA . ASP A 1 81 ? -4.774 -26.467 14.249 1.00 27.16 81 ASP A CA 1
ATOM 579 C C . ASP A 1 81 ? -4.028 -25.294 13.629 1.00 29.37 81 ASP A C 1
ATOM 580 O O . ASP A 1 81 ? -2.895 -24.999 14.029 1.00 29.45 81 ASP A O 1
ATOM 585 N N . LEU A 1 82 ? -4.641 -24.619 12.656 1.00 32.10 82 LEU A N 1
ATOM 586 C CA . LEU A 1 82 ? -3.977 -23.506 11.987 1.00 32.93 82 LEU A CA 1
ATOM 587 C C . LEU A 1 82 ? -3.889 -22.291 12.902 1.00 31.31 82 LEU A C 1
ATOM 588 O O . LEU A 1 82 ? -2.795 -21.791 13.189 1.00 32.54 82 LEU A O 1
ATOM 593 N N . LEU A 1 83 ? -5.037 -21.795 13.371 1.00 28.22 83 LEU A N 1
ATOM 594 C CA . LEU A 1 83 ? -5.021 -20.583 14.180 1.00 32.54 83 LEU A CA 1
ATOM 595 C C . LEU A 1 83 ? -4.466 -20.826 15.579 1.00 34.47 83 LEU A C 1
ATOM 596 O O . LEU A 1 83 ? -4.115 -19.860 16.263 1.00 34.41 83 LEU A O 1
ATOM 601 N N . LYS A 1 84 ? -4.371 -22.084 16.020 1.00 35.29 84 LYS A N 1
ATOM 602 C CA . LYS A 1 84 ? -3.603 -22.367 17.230 1.00 38.35 84 LYS A CA 1
ATOM 603 C C . LYS A 1 84 ? -2.125 -22.091 17.001 1.00 37.61 84 LYS A C 1
ATOM 604 O O . LYS A 1 84 ? -1.434 -21.587 17.893 1.00 36.68 84 LYS A O 1
ATOM 610 N N . HIS A 1 85 ? -1.624 -22.422 15.810 1.00 37.27 85 HIS A N 1
ATOM 611 C CA . HIS A 1 85 ? -0.241 -22.106 15.471 1.00 39.04 85 HIS A CA 1
ATOM 612 C C . HIS A 1 85 ? -0.032 -20.599 15.385 1.00 37.42 85 HIS A C 1
ATOM 613 O O . HIS A 1 85 ? 1.036 -20.089 15.744 1.00 38.73 85 HIS A O 1
ATOM 620 N N . ILE A 1 86 ? -1.044 -19.871 14.912 1.00 32.34 86 ILE A N 1
ATOM 621 C CA . ILE A 1 86 ? -0.947 -18.419 14.839 1.00 33.89 86 ILE A CA 1
ATOM 622 C C . ILE A 1 86 ? -1.118 -17.797 16.219 1.00 37.74 86 ILE A C 1
ATOM 623 O O . ILE A 1 86 ? -0.392 -16.867 16.586 1.00 39.29 86 ILE A O 1
ATOM 628 N N . PHE A 1 87 ? -2.074 -18.295 17.008 1.00 41.98 87 PHE A N 1
ATOM 629 C CA . PHE A 1 87 ? -2.294 -17.731 18.336 1.00 42.62 87 PHE A CA 1
ATOM 630 C C . PHE A 1 87 ? -1.148 -18.059 19.286 1.00 44.83 87 PHE A C 1
ATOM 631 O O . PHE A 1 87 ? -0.895 -17.302 20.230 1.00 45.23 87 PHE A O 1
ATOM 639 N N . SER A 1 88 ? -0.452 -19.181 19.065 1.00 45.92 88 SER A N 1
ATOM 640 C CA . SER A 1 88 ? 0.683 -19.522 19.917 1.00 46.00 88 SER A CA 1
ATOM 641 C C . SER A 1 88 ? 1.818 -18.522 19.750 1.00 49.89 88 SER A C 1
ATOM 642 O O . SER A 1 88 ? 2.423 -18.095 20.738 1.00 49.57 88 SER A O 1
ATOM 645 N N . ARG A 1 89 ? 2.121 -18.134 18.509 1.00 50.77 89 ARG A N 1
ATOM 646 C CA . ARG A 1 89 ? 3.122 -17.101 18.276 1.00 53.77 89 ARG A CA 1
ATOM 647 C C . ARG A 1 89 ? 2.674 -15.735 18.775 1.00 56.67 89 ARG A C 1
ATOM 648 O O . ARG A 1 89 ? 3.501 -14.820 18.853 1.00 61.54 89 ARG A O 1
ATOM 656 N N . MET A 1 90 ? 1.392 -15.574 19.099 1.00 52.58 90 MET A N 1
ATOM 657 C CA . MET A 1 90 ? 0.915 -14.421 19.849 1.00 53.33 90 MET A CA 1
ATOM 658 C C . MET A 1 90 ? 0.815 -14.702 21.341 1.00 54.90 90 MET A C 1
ATOM 659 O O . MET A 1 90 ? 1.022 -13.788 22.147 1.00 51.53 90 MET A O 1
ATOM 664 N N . LYS A 1 91 ? 0.518 -15.949 21.721 1.00 53.38 91 LYS A N 1
ATOM 665 C CA . LYS A 1 91 ? 0.535 -16.329 23.130 1.00 54.59 91 LYS A CA 1
ATOM 666 C C . LYS A 1 91 ? 1.898 -16.046 23.748 1.00 55.37 91 LYS A C 1
ATOM 667 O O . LYS A 1 91 ? 1.997 -15.401 24.799 1.00 53.55 91 LYS A O 1
ATOM 673 N N . MET A 1 92 ? 2.964 -16.521 23.107 1.00 57.35 92 MET A N 1
ATOM 674 C CA . MET A 1 92 ? 4.304 -16.034 23.409 1.00 57.84 92 MET A CA 1
ATOM 675 C C . MET A 1 92 ? 4.458 -14.683 22.717 1.00 61.54 92 MET A C 1
ATOM 676 O O . MET A 1 92 ? 4.531 -14.606 21.486 1.00 59.87 92 MET A O 1
ATOM 681 N N . MET A 1 93 ? 4.467 -13.612 23.502 1.00 59.13 93 MET A N 1
ATOM 682 C CA . MET A 1 93 ? 4.404 -12.263 22.950 1.00 61.36 93 MET A CA 1
ATOM 683 C C . MET A 1 93 ? 5.726 -11.841 22.311 1.00 64.69 93 MET A C 1
ATOM 684 O O . MET A 1 93 ? 6.516 -12.678 21.873 1.00 62.22 93 MET A O 1
ATOM 689 N N . LYS A 1 97 ? -3.150 -10.861 25.383 1.00 52.47 97 LYS A N 1
ATOM 690 C CA . LYS A 1 97 ? -3.913 -11.341 26.530 1.00 53.33 97 LYS A CA 1
ATOM 691 C C . LYS A 1 97 ? -5.344 -10.813 26.499 1.00 54.56 97 LYS A C 1
ATOM 692 O O . LYS A 1 97 ? -6.188 -11.226 27.295 1.00 60.36 97 LYS A O 1
ATOM 694 N N . ASN A 1 98 ? -5.608 -9.893 25.572 1.00 51.51 98 ASN A N 1
ATOM 695 C CA . ASN A 1 98 ? -6.941 -9.323 25.404 1.00 48.23 98 ASN A CA 1
ATOM 696 C C . ASN A 1 98 ? -7.146 -8.908 23.954 1.00 42.11 98 ASN A C 1
ATOM 697 O O . ASN A 1 98 ? -7.798 -7.899 23.665 1.00 38.22 98 ASN A O 1
ATOM 702 N N . ALA A 1 99 ? -6.599 -9.691 23.027 1.00 42.03 99 ALA A N 1
ATOM 703 C CA . ALA A 1 99 ? -6.537 -9.288 21.631 1.00 36.62 99 ALA A CA 1
ATOM 704 C C . ALA A 1 99 ? -7.925 -9.223 21.002 1.00 33.41 99 ALA A C 1
ATOM 705 O O . ALA A 1 99 ? -8.841 -9.962 21.372 1.00 35.60 99 ALA A O 1
ATOM 707 N N . ILE A 1 100 ? -8.067 -8.313 20.045 1.00 33.94 100 ILE A N 1
ATOM 708 C CA . ILE A 1 100 ? -9.260 -8.219 19.214 1.00 31.27 100 ILE A CA 1
ATOM 709 C C . ILE A 1 100 ? -9.040 -9.073 17.975 1.00 28.77 100 ILE A C 1
ATOM 710 O O . ILE A 1 100 ? -8.005 -8.959 17.306 1.00 27.19 100 ILE A O 1
ATOM 715 N N . VAL A 1 101 ? -10.003 -9.933 17.668 1.00 25.78 101 VAL A N 1
ATOM 716 C CA . VAL A 1 101 ? -9.905 -10.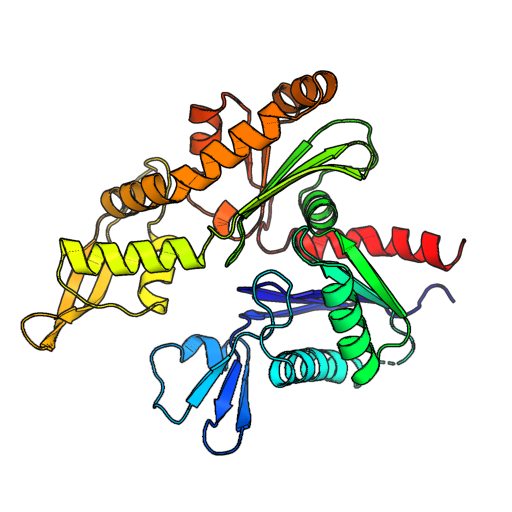853 16.542 1.00 24.01 101 VAL A CA 1
ATOM 717 C C . VAL A 1 101 ? -10.857 -10.356 15.462 1.00 22.61 101 VAL A C 1
ATOM 718 O O . VAL A 1 101 ? -12.078 -10.516 15.568 1.00 23.48 101 VAL A O 1
ATOM 722 N N . LEU A 1 102 ? -10.300 -9.744 14.418 1.00 22.01 102 LEU A N 1
ATOM 723 C CA . LEU A 1 102 ? -11.074 -9.276 13.273 1.00 20.46 102 LEU A CA 1
ATOM 724 C C . LEU A 1 102 ? -10.975 -10.318 12.166 1.00 21.81 102 LEU A C 1
ATOM 725 O O . LEU A 1 102 ? -9.892 -10.555 11.623 1.00 18.13 102 LEU A O 1
ATOM 730 N N . LEU A 1 103 ? -12.099 -10.947 11.844 1.00 22.08 103 LEU A N 1
ATOM 731 C CA . LEU A 1 103 ? -12.167 -11.917 10.763 1.00 20.41 103 LEU A CA 1
ATOM 732 C C . LEU A 1 103 ? -12.803 -11.282 9.536 1.00 24.81 103 LEU A C 1
ATOM 733 O O . LEU A 1 103 ? -13.749 -10.497 9.648 1.00 23.14 103 LEU A O 1
ATOM 738 N N . ALA A 1 104 ? -12.271 -11.619 8.366 1.00 23.82 104 ALA A N 1
ATOM 739 C CA . ALA A 1 104 ? -12.809 -11.169 7.090 1.00 23.54 104 ALA A CA 1
ATOM 740 C C . ALA A 1 104 ? -13.441 -12.364 6.391 1.00 21.11 104 ALA A C 1
ATOM 741 O O . ALA A 1 104 ? -12.754 -13.347 6.094 1.00 24.21 104 ALA A O 1
ATOM 743 N N . CYS A 1 105 ? -14.747 -12.281 6.137 1.00 19.98 105 CYS A N 1
ATOM 744 C CA . CYS A 1 105 ? -15.473 -13.398 5.562 1.00 22.46 105 CYS A CA 1
ATOM 745 C C . CYS A 1 105 ? -16.011 -13.049 4.180 1.00 24.64 105 CYS A C 1
ATOM 746 O O . CYS A 1 105 ? -16.536 -11.949 3.978 1.00 27.43 105 CYS A O 1
ATOM 749 N N . PRO A 1 106 ? -15.891 -13.958 3.212 1.00 24.84 106 PRO A N 1
ATOM 750 C CA . PRO A 1 106 ? -16.486 -13.717 1.894 1.00 26.14 106 PRO A CA 1
ATOM 751 C C . PRO A 1 106 ? -18.001 -13.601 1.981 1.00 27.09 106 PRO A C 1
ATOM 752 O O . PRO A 1 106 ? -18.634 -14.023 2.952 1.00 30.99 106 PRO A O 1
ATOM 756 N N . SER A 1 107 ? -18.586 -13.021 0.930 1.00 29.08 107 SER A N 1
ATOM 757 C CA . SER A 1 107 ? -20.023 -12.773 0.912 1.00 32.37 107 SER A CA 1
ATOM 758 C C . SER A 1 107 ? -20.843 -14.056 0.845 1.00 28.99 107 SER A C 1
ATOM 759 O O . SER A 1 107 ? -22.039 -14.027 1.154 1.00 30.58 107 SER A O 1
ATOM 762 N N . GLY A 1 108 ? -20.238 -15.175 0.449 1.00 26.80 108 GLY A N 1
ATOM 763 C CA . GLY A 1 108 ? -20.989 -16.411 0.335 1.00 35.79 108 GLY A CA 1
ATOM 764 C C . GLY A 1 108 ? -21.120 -17.208 1.612 1.00 34.47 108 GLY A C 1
ATOM 765 O O . GLY A 1 108 ? -21.822 -18.225 1.621 1.00 34.18 108 GLY A O 1
ATOM 766 N N . VAL A 1 109 ? -20.467 -16.778 2.687 1.00 30.24 109 VAL A N 1
ATOM 767 C CA . VAL A 1 109 ? -20.505 -17.511 3.946 1.00 32.37 109 VAL A CA 1
ATOM 768 C C . VAL A 1 109 ? -21.795 -17.173 4.680 1.00 30.84 109 VAL A C 1
ATOM 769 O O . VAL A 1 109 ? -22.132 -15.997 4.860 1.00 36.89 109 VAL A O 1
ATOM 773 N N . THR A 1 110 ? -22.520 -18.204 5.103 1.00 32.73 110 THR A N 1
ATOM 774 C CA . THR A 1 110 ? -23.757 -18.007 5.840 1.00 33.10 110 THR A CA 1
ATOM 775 C C . THR A 1 110 ? -23.460 -17.579 7.274 1.00 35.50 110 THR A C 1
ATOM 776 O O . THR A 1 110 ? -22.352 -17.758 7.787 1.00 34.32 110 THR A O 1
ATOM 780 N N . GLU A 1 111 ? -24.476 -17.006 7.924 1.00 35.20 111 GLU A N 1
ATOM 781 C CA . GLU A 1 111 ? -24.329 -16.622 9.324 1.00 36.50 111 GLU A CA 1
ATOM 782 C C . GLU A 1 111 ? -24.082 -17.833 10.213 1.00 34.80 111 GLU A C 1
ATOM 783 O O . GLU A 1 111 ? -23.404 -17.721 11.241 1.00 31.28 111 GLU A O 1
ATOM 789 N N . LEU A 1 112 ? -24.616 -18.997 9.836 1.00 36.30 112 LEU A N 1
ATOM 790 C CA . LEU A 1 112 ? -24.394 -20.199 10.632 1.00 39.09 112 LEU A CA 1
ATOM 791 C C . LEU A 1 112 ? -22.944 -20.659 10.537 1.00 34.87 112 LEU A C 1
ATOM 792 O O . LEU A 1 112 ? -22.371 -21.134 11.525 1.00 37.26 112 LEU A O 1
ATOM 797 N N . GLU A 1 113 ? -22.334 -20.518 9.359 1.00 31.92 113 GLU A N 1
ATOM 798 C CA . GLU A 1 113 ? -20.923 -20.848 9.192 1.00 31.01 113 GLU A CA 1
ATOM 799 C C . GLU A 1 113 ? -20.012 -19.790 9.798 1.00 31.19 113 GLU A C 1
ATOM 800 O O . GLU A 1 113 ? -18.887 -20.107 10.202 1.00 29.71 113 GLU A O 1
ATOM 806 N N . ARG A 1 114 ? -20.468 -18.537 9.860 1.00 31.66 114 ARG A N 1
ATOM 807 C CA . ARG A 1 114 ? -19.657 -17.488 10.470 1.00 33.03 114 ARG A CA 1
ATOM 808 C C . ARG A 1 114 ? -19.618 -17.635 11.984 1.00 31.38 114 ARG A C 1
ATOM 809 O O . ARG A 1 114 ? -18.593 -17.352 12.615 1.00 31.33 114 ARG A O 1
ATOM 817 N N . GLU A 1 115 ? -20.726 -18.072 12.587 1.00 32.72 115 GLU A N 1
ATOM 818 C CA . GLU A 1 115 ? -20.715 -18.369 14.014 1.00 33.39 115 GLU A CA 1
ATOM 819 C C . GLU A 1 115 ? -19.768 -19.520 14.326 1.00 34.20 115 GLU A C 1
ATOM 820 O O . GLU A 1 115 ? -19.196 -19.576 15.421 1.00 31.89 115 GLU A O 1
ATOM 826 N N . ALA A 1 116 ? -19.588 -20.442 13.377 1.00 30.17 116 ALA A N 1
ATOM 827 C CA . ALA A 1 116 ? -18.606 -21.505 13.557 1.00 31.11 116 ALA A CA 1
ATOM 828 C C . ALA A 1 116 ? -17.187 -20.951 13.521 1.00 30.10 116 ALA A C 1
ATOM 829 O O . ALA A 1 116 ? -16.323 -21.396 14.285 1.00 30.19 116 ALA A O 1
ATOM 831 N N . LEU A 1 117 ? -16.930 -19.978 12.643 1.00 27.94 117 LEU A N 1
ATOM 832 C CA . LEU A 1 117 ? -15.610 -19.358 12.592 1.00 26.47 117 LEU A CA 1
ATOM 833 C C . LEU A 1 117 ? -15.290 -18.634 13.894 1.00 34.06 117 LEU A C 1
ATOM 834 O O . LEU A 1 117 ? -14.142 -18.650 14.356 1.00 33.14 117 LEU A O 1
ATOM 839 N N . LYS A 1 118 ? -16.291 -17.994 14.502 1.00 31.13 118 LYS A N 1
ATOM 840 C CA . LYS A 1 118 ? -16.062 -17.291 15.760 1.00 31.71 118 LYS A CA 1
ATOM 841 C C . LYS A 1 118 ? -15.801 -18.270 16.896 1.00 32.24 118 LYS A C 1
ATOM 842 O O . LYS A 1 118 ? -14.871 -18.083 17.688 1.00 33.93 118 LYS A O 1
ATOM 848 N N . ASN A 1 119 ? -16.614 -19.326 16.989 1.00 29.34 119 ASN A N 1
ATOM 849 C CA . ASN A 1 119 ? -16.472 -20.273 18.091 1.00 32.90 119 ASN A CA 1
ATOM 850 C C . ASN A 1 119 ? -15.135 -20.999 18.030 1.00 33.32 119 ASN A C 1
ATOM 851 O O . ASN A 1 119 ? -14.480 -21.192 19.061 1.00 36.88 119 ASN A O 1
ATOM 856 N N . VAL A 1 120 ? -14.713 -21.410 16.831 1.00 35.38 120 VAL A N 1
ATOM 857 C CA . VAL A 1 120 ? -13.416 -22.067 16.683 1.00 32.72 120 VAL A CA 1
ATOM 858 C C . VAL A 1 120 ? -12.297 -21.136 17.127 1.00 32.24 120 VAL A C 1
ATOM 859 O O . VAL A 1 120 ? -11.336 -21.561 17.780 1.00 35.49 120 VAL A O 1
ATOM 863 N N . ALA A 1 121 ? -12.407 -19.849 16.789 1.00 33.03 121 ALA A N 1
ATOM 864 C CA . ALA A 1 121 ? -11.459 -18.873 17.314 1.00 34.37 121 ALA A CA 1
ATOM 865 C C . ALA A 1 121 ? -11.572 -18.766 18.829 1.00 38.11 121 ALA A C 1
ATOM 866 O O . ALA A 1 121 ? -10.557 -18.748 19.535 1.00 39.54 121 ALA A O 1
ATOM 868 N N . LYS A 1 122 ? -12.802 -18.711 19.347 1.00 38.80 122 LYS A N 1
ATOM 869 C CA . LYS A 1 122 ? -12.998 -18.615 20.791 1.00 41.19 122 LYS A CA 1
ATOM 870 C C . LYS A 1 122 ? -12.577 -19.898 21.497 1.00 42.49 122 LYS A C 1
ATOM 871 O O . LYS A 1 122 ? -12.044 -19.850 22.612 1.00 43.25 122 LYS A O 1
ATOM 877 N N . GLU A 1 123 ? -12.810 -21.054 20.867 1.00 44.60 123 GLU A N 1
ATOM 878 C CA . GLU A 1 123 ? -12.455 -22.322 21.498 1.00 42.76 123 GLU A CA 1
ATOM 879 C C . GLU A 1 123 ? -10.949 -22.450 21.688 1.00 45.00 123 GLU A C 1
ATOM 880 O O . GLU A 1 123 ? -10.495 -23.139 22.608 1.00 45.29 123 GLU A O 1
ATOM 886 N N . MET A 1 124 ? -10.163 -21.795 20.838 1.00 44.27 124 MET A N 1
ATOM 887 C CA . MET A 1 124 ? -8.713 -21.815 20.952 1.00 43.81 124 MET A CA 1
ATOM 888 C C . MET A 1 124 ? -8.162 -20.618 21.716 1.00 41.42 124 MET A C 1
ATOM 889 O O . MET A 1 124 ? -6.939 -20.472 21.810 1.00 44.41 124 MET A O 1
ATOM 894 N N . GLY A 1 125 ? -9.025 -19.755 22.252 1.00 40.90 125 GLY A N 1
ATOM 895 C CA . GLY A 1 125 ? -8.577 -18.714 23.157 1.00 45.80 125 GLY A CA 1
ATOM 896 C C . GLY A 1 125 ? -8.831 -17.282 22.730 1.00 47.28 125 GLY A C 1
ATOM 897 O O . GLY A 1 125 ? -8.043 -16.392 23.062 1.00 54.54 125 GLY A O 1
ATOM 898 N N . ALA A 1 126 ? -9.922 -17.032 22.010 1.00 44.95 126 ALA A N 1
ATOM 899 C CA . ALA A 1 126 ? -10.280 -15.684 21.591 1.00 43.22 126 ALA A CA 1
ATOM 900 C C . ALA A 1 126 ? -11.390 -15.133 22.477 1.00 42.94 126 ALA A C 1
ATOM 901 O O . ALA A 1 126 ? -12.344 -15.842 22.809 1.00 46.79 126 ALA A O 1
ATOM 903 N N . GLU A 1 127 ? -11.258 -13.862 22.853 1.00 44.16 127 GLU A N 1
ATOM 904 C CA . GLU A 1 127 ? -12.212 -13.195 23.733 1.00 38.09 127 GLU A CA 1
ATOM 905 C C . GLU A 1 127 ? -13.275 -12.404 22.983 1.00 37.59 127 GLU A C 1
ATOM 906 O O . GLU A 1 127 ? -14.458 -12.490 23.326 1.00 40.91 127 GLU A O 1
ATOM 912 N N . LEU A 1 128 ? -12.884 -11.630 21.971 1.00 34.85 128 LEU A N 1
ATOM 913 C CA . LEU A 1 128 ? -13.810 -10.812 21.194 1.00 27.89 128 LEU A CA 1
ATOM 914 C C . LEU A 1 128 ? -13.489 -10.995 19.719 1.00 27.46 128 LEU A C 1
ATOM 915 O O . LEU A 1 128 ? -12.423 -10.574 19.258 1.00 26.82 128 LEU A O 1
ATOM 920 N N . VAL A 1 129 ? -14.408 -11.609 18.979 1.00 28.24 129 VAL A N 1
ATOM 921 C CA . VAL A 1 129 ? -14.210 -11.929 17.570 1.00 29.45 129 VAL A CA 1
ATOM 922 C C . VAL A 1 129 ? -15.164 -11.074 16.747 1.00 27.66 129 VAL A C 1
ATOM 923 O O . VAL A 1 129 ? -16.382 -11.102 16.965 1.00 28.22 129 VAL A O 1
ATOM 927 N N . ILE A 1 130 ? -14.611 -10.322 15.798 1.00 25.37 130 ILE A N 1
ATOM 928 C CA . ILE A 1 130 ? -15.380 -9.444 14.925 1.00 25.18 130 ILE A CA 1
ATOM 929 C C . ILE A 1 130 ? -15.256 -9.954 13.497 1.00 25.58 130 ILE A C 1
ATOM 930 O O . ILE A 1 130 ? -14.176 -10.376 13.070 1.00 22.40 130 ILE A O 1
ATOM 935 N N . ILE A 1 131 ? -16.364 -9.916 12.760 1.00 26.24 131 ILE A N 1
ATOM 936 C CA . ILE A 1 131 ? -16.416 -10.375 11.377 1.00 23.86 131 ILE A CA 1
ATOM 937 C C . ILE A 1 131 ? -16.772 -9.194 10.486 1.00 24.88 131 ILE A C 1
ATOM 938 O O . ILE A 1 131 ? -17.730 -8.464 10.766 1.00 30.71 131 ILE A O 1
ATOM 943 N N . GLU A 1 132 ? -15.997 -9.006 9.421 1.00 21.75 132 GLU A N 1
ATOM 944 C CA . GLU A 1 132 ? -16.242 -7.961 8.439 1.00 23.73 132 GLU A CA 1
ATOM 945 C C . GLU A 1 132 ? -16.242 -8.567 7.042 1.00 26.45 132 GLU A C 1
ATOM 946 O O . GLU A 1 132 ? -15.725 -9.664 6.816 1.00 23.27 132 GLU A O 1
ATOM 952 N N . GLU A 1 133 ? -16.836 -7.836 6.103 1.00 25.20 133 GLU A N 1
ATOM 953 C CA . GLU A 1 133 ? -16.893 -8.298 4.723 1.00 20.51 133 GLU A CA 1
ATOM 954 C C . GLU A 1 133 ? -15.533 -8.143 4.055 1.00 20.86 133 GLU A C 1
ATOM 955 O O . GLU A 1 133 ? -14.872 -7.110 4.188 1.00 19.65 133 GLU A O 1
ATOM 961 N N . GLU A 1 134 ? -15.114 -9.183 3.328 1.00 19.76 134 GLU A N 1
ATOM 962 C CA . GLU A 1 134 ? -13.828 -9.128 2.639 1.00 19.22 134 GLU A CA 1
ATOM 963 C C . GLU A 1 134 ? -13.809 -8.053 1.562 1.00 14.12 134 GLU A C 1
ATOM 964 O O . GLU A 1 134 ? -12.759 -7.456 1.303 1.00 16.15 134 GLU A O 1
ATOM 970 N N . ALA A 1 135 ? -14.954 -7.794 0.926 1.00 17.18 135 ALA A N 1
ATOM 971 C CA . ALA A 1 135 ? -14.991 -6.852 -0.189 1.00 18.65 135 ALA A CA 1
ATOM 972 C C . ALA A 1 135 ? -14.615 -5.446 0.261 1.00 17.90 135 ALA A C 1
ATOM 973 O O . ALA A 1 135 ? -13.821 -4.763 -0.397 1.00 18.40 135 ALA A O 1
ATOM 975 N N . LYS A 1 136 ? -15.174 -4.992 1.387 1.00 16.83 136 LYS A N 1
ATOM 976 C CA . LYS A 1 136 ? -14.807 -3.674 1.894 1.00 19.72 136 LYS A CA 1
ATOM 977 C C . LYS A 1 136 ? -13.400 -3.672 2.478 1.00 18.26 136 LYS A C 1
ATOM 978 O O . LYS A 1 136 ? -12.730 -2.633 2.471 1.00 22.04 136 LYS A O 1
ATOM 984 N N . MET A 1 137 ? -12.935 -4.816 2.985 1.00 18.22 137 MET A N 1
ATOM 985 C CA . MET A 1 137 ? -11.540 -4.924 3.397 1.00 18.16 137 MET A CA 1
ATOM 986 C C . MET A 1 137 ? -10.615 -4.879 2.186 1.00 17.48 137 MET A C 1
ATOM 987 O O . MET A 1 137 ? -9.595 -4.181 2.197 1.00 15.66 137 MET A O 1
ATOM 992 N N . ALA A 1 138 ? -10.960 -5.619 1.129 1.00 17.03 138 ALA A N 1
ATOM 993 C CA . ALA A 1 138 ? -10.176 -5.562 -0.100 1.00 19.62 138 ALA A CA 1
ATOM 994 C C . ALA A 1 138 ? -10.196 -4.161 -0.700 1.00 19.05 138 ALA A C 1
ATOM 995 O O . ALA A 1 138 ? -9.197 -3.708 -1.271 1.00 16.91 138 ALA A O 1
ATOM 997 N N . ALA A 1 139 ? -11.329 -3.462 -0.585 1.00 20.83 139 ALA A N 1
ATOM 998 C CA . ALA A 1 139 ? -11.415 -2.101 -1.104 1.00 19.05 139 ALA A CA 1
ATOM 999 C C . ALA A 1 139 ? -10.549 -1.148 -0.291 1.00 19.74 139 ALA A C 1
ATOM 1000 O O . ALA A 1 139 ? -9.958 -0.213 -0.844 1.00 22.35 139 ALA A O 1
ATOM 1002 N N . LEU A 1 140 ? -10.468 -1.363 1.025 1.00 21.52 140 LEU A N 1
ATOM 1003 C CA . LEU A 1 140 ? -9.592 -0.545 1.856 1.00 18.54 140 LEU A CA 1
ATOM 1004 C C . LEU A 1 140 ? -8.126 -0.801 1.533 1.00 19.13 140 LEU A C 1
ATOM 1005 O O . LEU A 1 140 ? -7.324 0.139 1.478 1.00 18.80 140 LEU A O 1
ATOM 1010 N N . GLY A 1 141 ? -7.755 -2.064 1.317 1.00 18.51 141 GLY A N 1
ATOM 1011 C CA . GLY A 1 141 ? -6.385 -2.396 0.966 1.00 19.84 141 GLY A CA 1
ATOM 1012 C C . GLY A 1 141 ? -5.980 -1.995 -0.437 1.00 19.25 141 GLY A C 1
ATOM 1013 O O . GLY A 1 141 ? -4.780 -1.979 -0.733 1.00 23.21 141 GLY A O 1
ATOM 1014 N N . ALA A 1 142 ? -6.941 -1.676 -1.299 1.00 19.27 142 ALA A N 1
ATOM 1015 C CA . ALA A 1 142 ? -6.655 -1.249 -2.661 1.00 20.51 142 ALA A CA 1
ATOM 1016 C C . ALA A 1 142 ? -6.574 0.265 -2.804 1.00 19.98 142 ALA A C 1
ATOM 1017 O O . ALA A 1 142 ? -6.263 0.754 -3.895 1.00 23.72 142 ALA A O 1
ATOM 1019 N N . GLY A 1 143 ? -6.846 1.016 -1.737 1.00 22.75 143 GLY A N 1
ATOM 1020 C CA . GLY A 1 143 ? -6.736 2.459 -1.759 1.00 20.34 143 GLY A CA 1
ATOM 1021 C C . GLY A 1 143 ? -8.043 3.211 -1.878 1.00 20.44 143 GLY A C 1
ATOM 1022 O O . GLY A 1 143 ? -8.020 4.446 -1.943 1.00 20.20 143 GLY A O 1
ATOM 1023 N N . ILE A 1 144 ? -9.174 2.516 -1.909 1.00 21.59 144 ILE A N 1
ATOM 1024 C CA . ILE A 1 144 ? -10.472 3.170 -2.035 1.00 26.58 144 ILE A CA 1
ATOM 1025 C C . ILE A 1 144 ? -10.893 3.728 -0.683 1.00 29.40 144 ILE A C 1
ATOM 1026 O O . ILE A 1 144 ? -10.770 3.060 0.351 1.00 28.68 144 ILE A O 1
ATOM 1031 N N . ASN A 1 145 ? -11.384 4.967 -0.686 1.00 33.76 145 ASN A N 1
ATOM 1032 C CA . ASN A 1 145 ? -11.989 5.569 0.502 1.00 30.56 145 ASN A CA 1
ATOM 1033 C C . ASN A 1 145 ? -13.468 5.208 0.479 1.00 31.09 145 ASN A C 1
ATOM 1034 O O . ASN A 1 145 ? -14.304 5.948 -0.042 1.00 31.36 145 ASN A O 1
ATOM 1039 N N . ILE A 1 146 ? -13.794 4.048 1.057 1.00 29.21 146 ILE A N 1
ATOM 1040 C CA . ILE A 1 146 ? -15.150 3.515 0.984 1.00 30.93 146 ILE A CA 1
ATOM 1041 C C . ILE A 1 146 ? -16.165 4.417 1.672 1.00 31.64 146 ILE A C 1
ATOM 1042 O O . ILE A 1 146 ? -17.364 4.318 1.392 1.00 31.42 146 ILE A O 1
ATOM 1047 N N . GLU A 1 147 ? -15.718 5.299 2.569 1.00 29.44 147 GLU A N 1
ATOM 1048 C CA . GLU A 1 147 ? -16.644 6.186 3.261 1.00 33.85 147 GLU A CA 1
ATOM 1049 C C . GLU A 1 147 ? -17.291 7.199 2.325 1.00 33.04 147 GLU A C 1
ATOM 1050 O O . GLU A 1 147 ? -18.376 7.702 2.634 1.00 36.42 147 GLU A O 1
ATOM 1056 N N . LEU A 1 148 ? -16.659 7.503 1.196 1.00 31.16 148 LEU A N 1
ATOM 1057 C CA . LEU A 1 148 ? -17.197 8.496 0.283 1.00 29.63 148 LEU A CA 1
ATOM 1058 C C . LEU A 1 148 ? -18.362 7.921 -0.520 1.00 28.24 148 LEU A C 1
ATOM 1059 O O . LEU A 1 148 ? -18.369 6.736 -0.862 1.00 24.17 148 LEU A O 1
ATOM 1064 N N . PRO A 1 149 ? -19.396 8.768 -0.834 1.00 29.10 149 PRO A N 1
ATOM 1065 C CA . PRO A 1 149 ? -20.535 8.313 -1.651 1.00 26.74 149 PRO A CA 1
ATOM 1066 C C . PRO A 1 149 ? -20.195 8.246 -3.137 1.00 27.46 149 PRO A C 1
ATOM 1067 O O . PRO A 1 149 ? -20.776 8.944 -3.974 1.00 25.68 149 PRO A O 1
ATOM 1071 N N . GLN A 1 150 ? -19.229 7.394 -3.474 1.00 24.53 150 GLN A N 1
ATOM 1072 C CA . GLN A 1 150 ? -18.814 7.167 -4.851 1.00 21.63 150 GLN A CA 1
ATOM 1073 C C . GLN A 1 150 ? -18.711 5.670 -5.090 1.00 23.83 150 GLN A C 1
ATOM 1074 O O . GLN A 1 150 ? -18.050 4.961 -4.325 1.00 23.16 150 GLN A O 1
ATOM 1080 N N . GLY A 1 151 ? -19.364 5.195 -6.148 1.00 20.03 151 GLY A N 1
ATOM 1081 C CA . GLY A 1 151 ? -19.404 3.768 -6.416 1.00 22.64 151 GLY A CA 1
ATOM 1082 C C . GLY A 1 151 ? -18.092 3.255 -6.989 1.00 22.45 151 GLY A C 1
ATOM 1083 O O . GLY A 1 151 ? -17.466 3.888 -7.839 1.00 22.73 151 GLY A O 1
ATOM 1084 N N . HIS A 1 152 ? -17.680 2.085 -6.505 1.00 23.59 152 HIS A N 1
ATOM 1085 C CA . HIS A 1 152 ? -16.493 1.403 -6.997 1.00 24.11 152 HIS A CA 1
ATOM 1086 C C . HIS A 1 152 ? -16.808 -0.069 -7.217 1.00 18.98 152 HIS A C 1
ATOM 1087 O O . HIS A 1 152 ? -17.648 -0.653 -6.527 1.00 15.69 152 HIS A O 1
ATOM 1094 N N . LEU A 1 153 ? -16.125 -0.663 -8.191 1.00 19.90 153 LEU A N 1
ATOM 1095 C CA . LEU A 1 153 ? -16.329 -2.057 -8.567 1.00 20.28 153 LEU A CA 1
ATOM 1096 C C . LEU A 1 153 ? -15.084 -2.842 -8.174 1.00 19.19 153 LEU A C 1
ATOM 1097 O O . LEU A 1 153 ? -14.008 -2.640 -8.747 1.00 18.46 153 LEU A O 1
ATOM 1102 N N . ILE A 1 154 ? -15.234 -3.736 -7.200 1.00 16.72 154 ILE A N 1
ATOM 1103 C CA . ILE A 1 154 ? -14.133 -4.531 -6.668 1.00 17.39 154 ILE A CA 1
ATOM 1104 C C . ILE A 1 154 ? -14.277 -5.954 -7.190 1.00 19.10 154 ILE A C 1
ATOM 1105 O O . ILE A 1 154 ? -15.305 -6.605 -6.963 1.00 17.32 154 ILE A O 1
ATOM 1110 N N . ILE A 1 155 ? -13.252 -6.437 -7.888 1.00 17.91 155 ILE A N 1
ATOM 1111 C CA . ILE A 1 155 ? -13.197 -7.810 -8.380 1.00 20.24 155 ILE A CA 1
ATOM 1112 C C . ILE A 1 155 ? -12.065 -8.514 -7.644 1.00 21.09 155 ILE A C 1
ATOM 1113 O O . ILE A 1 155 ? -10.885 -8.211 -7.861 1.00 19.42 155 ILE A O 1
ATOM 1118 N N . ASP A 1 156 ? -12.422 -9.453 -6.773 1.00 20.72 156 ASP A N 1
ATOM 1119 C CA . ASP A 1 156 ? -11.463 -10.192 -5.959 1.00 19.14 156 ASP A CA 1
ATOM 1120 C C . ASP A 1 156 ? -11.362 -11.607 -6.514 1.00 16.14 156 ASP A C 1
ATOM 1121 O O . ASP A 1 156 ? -12.271 -12.422 -6.323 1.00 16.15 156 ASP A O 1
ATOM 1126 N N . ILE A 1 157 ? -10.259 -11.896 -7.197 1.00 17.78 157 ILE A N 1
ATOM 1127 C CA . ILE A 1 157 ? -10.018 -13.202 -7.800 1.00 18.27 157 ILE A CA 1
ATOM 1128 C C . ILE A 1 157 ? -9.028 -13.932 -6.900 1.00 17.58 157 ILE A C 1
ATOM 1129 O O . ILE A 1 157 ? -7.826 -13.654 -6.921 1.00 16.40 157 ILE A O 1
ATOM 1134 N N . GLY A 1 158 ? -9.532 -14.867 -6.108 1.00 16.80 158 GLY A N 1
ATOM 1135 C CA . GLY A 1 158 ? -8.740 -15.608 -5.149 1.00 17.23 158 GLY A CA 1
ATOM 1136 C C . GLY A 1 158 ? -8.390 -17.000 -5.631 1.00 19.24 158 GLY A C 1
ATOM 1137 O O . GLY A 1 158 ? -8.195 -17.242 -6.828 1.00 14.32 158 GLY A O 1
ATOM 1138 N N . GLY A 1 159 ? -8.307 -17.931 -4.684 1.00 17.14 159 GLY A N 1
ATOM 1139 C CA . GLY A 1 159 ? -7.952 -19.298 -5.002 1.00 17.24 159 GLY A CA 1
ATOM 1140 C C . GLY A 1 159 ? -9.115 -20.120 -5.518 1.00 17.92 159 GLY A C 1
ATOM 1141 O O . GLY A 1 159 ? -8.956 -20.907 -6.455 1.00 20.12 159 GLY A O 1
ATOM 1142 N N . GLY A 1 160 ? -10.292 -19.944 -4.923 1.00 16.96 160 GLY A N 1
ATOM 1143 C CA . GLY A 1 160 ? -11.444 -20.732 -5.316 1.00 18.31 160 GLY A CA 1
ATOM 1144 C C . GLY A 1 160 ? -12.711 -19.931 -5.527 1.00 15.97 160 GLY A C 1
ATOM 1145 O O . GLY A 1 160 ? -13.770 -20.505 -5.802 1.00 21.53 160 GLY A O 1
ATOM 1146 N N . THR A 1 161 ? -12.625 -18.608 -5.407 1.00 15.25 161 THR A N 1
ATOM 1147 C CA . THR A 1 161 ? -13.797 -17.758 -5.561 1.00 17.47 161 THR A CA 1
ATOM 1148 C C . THR A 1 161 ? -13.394 -16.434 -6.193 1.00 19.62 161 THR A C 1
ATOM 1149 O O . THR A 1 161 ? -12.375 -15.842 -5.823 1.00 16.07 161 THR A O 1
ATOM 1153 N N . THR A 1 162 ? -14.199 -15.984 -7.154 1.00 19.53 162 THR A N 1
ATOM 1154 C CA . THR A 1 162 ? -14.089 -14.654 -7.741 1.00 17.37 162 THR A CA 1
ATOM 1155 C C . THR A 1 162 ? -15.241 -13.819 -7.195 1.00 19.23 162 THR A C 1
ATOM 1156 O O . THR A 1 162 ? -16.403 -14.059 -7.538 1.00 20.33 162 THR A O 1
ATOM 1160 N N . ASP A 1 163 ? -14.921 -12.848 -6.343 1.00 17.24 163 ASP A N 1
ATOM 1161 C CA . ASP A 1 163 ? -15.926 -12.077 -5.623 1.00 19.76 163 ASP A CA 1
ATOM 1162 C C . ASP A 1 163 ? -16.076 -10.693 -6.241 1.00 21.71 163 ASP A C 1
ATOM 1163 O O . ASP A 1 163 ? -15.083 -9.991 -6.458 1.00 20.97 163 ASP A O 1
ATOM 1168 N N . LEU A 1 164 ? -17.319 -10.308 -6.515 1.00 20.33 164 LEU A N 1
ATOM 1169 C CA . LEU A 1 164 ? -17.646 -9.018 -7.103 1.00 20.24 164 LEU A CA 1
ATOM 1170 C C . LEU A 1 164 ? -18.533 -8.236 -6.146 1.00 19.62 164 LEU A C 1
ATOM 1171 O O . LEU A 1 164 ? -19.404 -8.811 -5.485 1.00 18.80 164 LEU A O 1
ATOM 1176 N N . ALA A 1 165 ? -18.318 -6.924 -6.080 1.00 16.88 165 ALA A N 1
ATOM 1177 C CA . ALA A 1 165 ? -19.101 -6.085 -5.187 1.00 20.29 165 ALA A CA 1
ATOM 1178 C C . ALA A 1 165 ? -19.081 -4.648 -5.685 1.00 17.90 165 ALA A C 1
ATOM 1179 O O . ALA A 1 165 ? -18.050 -4.163 -6.158 1.00 18.39 165 ALA A O 1
ATOM 1181 N N . ILE A 1 166 ? -20.225 -3.981 -5.576 1.00 19.55 166 ILE A N 1
ATOM 1182 C CA . ILE A 1 166 ? -20.346 -2.549 -5.824 1.00 18.46 166 ILE A CA 1
ATOM 1183 C C . ILE A 1 166 ? -20.393 -1.866 -4.465 1.00 19.42 166 ILE A C 1
ATOM 1184 O O . ILE A 1 166 ? -21.339 -2.063 -3.694 1.00 19.72 166 ILE A O 1
ATOM 1189 N N . ILE A 1 167 ? -19.374 -1.066 -4.163 1.00 19.03 167 ILE A N 1
ATOM 1190 C CA . ILE A 1 167 ? -19.209 -0.459 -2.848 1.00 21.93 167 ILE A CA 1
ATOM 1191 C C . ILE A 1 167 ? -19.421 1.043 -2.966 1.00 23.82 167 ILE A C 1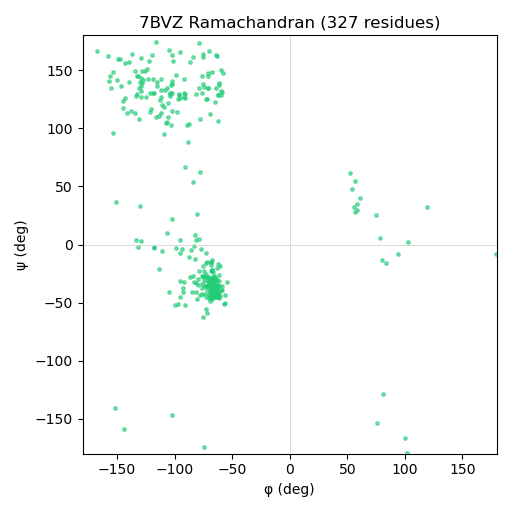
ATOM 1192 O O . ILE A 1 167 ? -18.872 1.686 -3.869 1.00 22.36 167 ILE A O 1
ATOM 1197 N N . SER A 1 168 ? -20.217 1.595 -2.052 1.00 25.81 168 SER A N 1
ATOM 1198 C CA . SER A 1 168 ? -20.464 3.030 -1.992 1.00 24.13 168 SER A CA 1
ATOM 1199 C C . SER A 1 168 ? -20.870 3.383 -0.570 1.00 26.95 168 SER A C 1
ATOM 1200 O O . SER A 1 168 ? -21.689 2.680 0.030 1.00 25.35 168 SER A O 1
ATOM 1203 N N . SER A 1 169 ? -20.290 4.460 -0.037 1.00 29.38 169 SER A N 1
ATOM 1204 C CA . SER A 1 169 ? -20.569 4.927 1.323 1.00 29.09 169 SER A CA 1
ATOM 1205 C C . SER A 1 169 ? -20.266 3.856 2.369 1.00 30.42 169 SER A C 1
ATOM 1206 O O . SER A 1 169 ? -20.898 3.809 3.428 1.00 26.88 169 SER A O 1
ATOM 1209 N N . GLY A 1 170 ? -19.298 2.988 2.082 1.00 29.79 170 GLY A N 1
ATOM 1210 C CA . GLY A 1 170 ? -18.895 1.973 3.035 1.00 28.73 170 GLY A CA 1
ATOM 1211 C C . GLY A 1 170 ? -19.846 0.808 3.181 1.00 30.74 170 GLY A C 1
ATOM 1212 O O . GLY A 1 170 ? -19.861 0.161 4.233 1.00 36.59 170 GLY A O 1
ATOM 1213 N N . ASP A 1 171 ? -20.638 0.513 2.152 1.00 26.69 171 ASP A N 1
ATOM 1214 C CA . ASP A 1 171 ? -21.584 -0.592 2.195 1.00 27.74 171 ASP A CA 1
ATOM 1215 C C . ASP A 1 171 ? -21.578 -1.319 0.858 1.00 25.52 171 ASP A C 1
ATOM 1216 O O . ASP A 1 171 ? -21.209 -0.758 -0.177 1.00 24.54 171 ASP A O 1
ATOM 1221 N N . ILE A 1 172 ? -21.995 -2.583 0.894 1.00 22.22 172 ILE A N 1
ATOM 1222 C CA . ILE A 1 172 ? -22.073 -3.418 -0.300 1.00 21.79 172 ILE A CA 1
ATOM 1223 C C . ILE A 1 172 ? -23.461 -3.214 -0.901 1.00 20.65 172 ILE A C 1
ATOM 1224 O O . ILE A 1 172 ? -24.450 -3.764 -0.414 1.00 26.96 172 ILE A O 1
ATOM 1229 N N . VAL A 1 173 ? -23.533 -2.422 -1.970 1.00 19.00 173 VAL A N 1
ATOM 1230 C CA . VAL A 1 173 ? -24.813 -2.178 -2.629 1.00 20.01 173 VAL A CA 1
ATOM 1231 C C . VAL A 1 173 ? -25.261 -3.419 -3.391 1.00 19.75 173 VAL A C 1
ATOM 1232 O O . VAL A 1 173 ? -26.365 -3.934 -3.182 1.00 24.85 173 VAL A O 1
ATOM 1236 N N . VAL A 1 174 ? -24.411 -3.915 -4.288 1.00 20.45 174 VAL A N 1
ATOM 1237 C CA . VAL A 1 174 ? -24.695 -5.106 -5.080 1.00 21.13 174 VAL A CA 1
ATOM 1238 C C . VAL A 1 174 ? -23.525 -6.069 -4.930 1.00 21.56 174 VAL A C 1
ATOM 1239 O O . VAL A 1 174 ? -22.364 -5.645 -4.895 1.00 23.27 174 VAL A O 1
ATOM 1243 N N . SER A 1 175 ? -23.827 -7.363 -4.844 1.00 20.58 175 SER A N 1
ATOM 1244 C CA . SER A 1 175 ? -22.806 -8.374 -4.610 1.00 21.15 175 SER A CA 1
ATOM 1245 C C . SER A 1 175 ? -23.079 -9.605 -5.460 1.00 19.45 175 SER A C 1
ATOM 1246 O O . SER A 1 175 ? -24.230 -10.026 -5.608 1.00 21.53 175 SER A O 1
ATOM 1249 N N . ARG A 1 176 ? -22.010 -10.179 -6.012 1.00 18.52 176 ARG A N 1
ATOM 1250 C CA . ARG A 1 176 ? -22.083 -11.414 -6.778 1.00 23.10 176 ARG A CA 1
ATOM 1251 C C . ARG A 1 176 ? -20.846 -12.250 -6.481 1.00 20.75 176 ARG A C 1
ATOM 1252 O O . ARG A 1 176 ? -19.801 -11.728 -6.085 1.00 22.75 176 ARG A O 1
ATOM 1260 N N . SER A 1 177 ? -20.973 -13.558 -6.687 1.00 18.72 177 SER A N 1
ATOM 1261 C CA . SER A 1 177 ? -19.890 -14.485 -6.393 1.00 20.81 177 SER A CA 1
ATOM 1262 C C . SER A 1 177 ? -20.023 -15.710 -7.284 1.00 20.13 177 SER A C 1
ATOM 1263 O O . SER A 1 177 ? -21.131 -16.113 -7.646 1.00 23.95 177 SER A O 1
ATOM 1266 N N . ILE A 1 178 ? -18.882 -16.301 -7.634 1.00 17.58 178 ILE A N 1
ATOM 1267 C CA . ILE A 1 178 ? -18.859 -17.521 -8.436 1.00 20.06 178 ILE A CA 1
ATOM 1268 C C . ILE A 1 178 ? -17.624 -18.325 -8.054 1.00 17.83 178 ILE A C 1
ATOM 1269 O O . ILE A 1 178 ? -16.552 -17.764 -7.805 1.00 18.36 178 ILE A O 1
ATOM 1274 N N . LYS A 1 179 ? -17.779 -19.649 -7.999 1.00 22.21 179 LYS A N 1
ATOM 1275 C CA . LYS A 1 179 ? -16.681 -20.525 -7.601 1.00 20.94 179 LYS A CA 1
ATOM 1276 C C . LYS A 1 179 ? -15.770 -20.847 -8.777 1.00 17.87 179 LYS A C 1
ATOM 1277 O O . LYS A 1 179 ? -15.511 -22.020 -9.060 1.00 21.88 179 LYS A O 1
ATOM 1283 N N . VAL A 1 180 ? -15.273 -19.815 -9.458 1.00 19.97 180 VAL A N 1
ATOM 1284 C CA . VAL A 1 180 ? -14.348 -19.967 -10.575 1.00 18.80 180 VAL A CA 1
ATOM 1285 C C . VAL A 1 180 ? -13.187 -19.014 -10.328 1.00 19.26 180 VAL A C 1
ATOM 1286 O O . VAL A 1 180 ? -13.343 -17.794 -10.459 1.00 19.54 180 VAL A O 1
ATOM 1290 N N . ALA A 1 181 ? -12.026 -19.562 -9.971 1.00 18.83 181 ALA A N 1
ATOM 1291 C CA . ALA A 1 181 ? -10.869 -18.729 -9.669 1.00 19.73 181 ALA A CA 1
ATOM 1292 C C . ALA A 1 181 ? -9.562 -19.454 -9.967 1.00 18.96 181 ALA A C 1
ATOM 1293 O O . ALA A 1 181 ? -9.464 -20.183 -10.959 1.00 20.56 181 ALA A O 1
ATOM 1295 N N . GLY A 1 182 ? -8.562 -19.265 -9.103 1.00 18.76 182 GLY A N 1
ATOM 1296 C CA . GLY A 1 182 ? -7.227 -19.767 -9.396 1.00 18.93 182 GLY A CA 1
ATOM 1297 C C . GLY A 1 182 ? -7.173 -21.278 -9.520 1.00 19.78 182 GLY A C 1
ATOM 1298 O O . GLY A 1 182 ? -6.554 -21.817 -10.441 1.00 18.48 182 GLY A O 1
ATOM 1299 N N . ASN A 1 183 ? -7.818 -21.985 -8.589 1.00 17.00 183 ASN A N 1
ATOM 1300 C CA . ASN A 1 183 ? -7.821 -23.444 -8.647 1.00 19.10 183 ASN A CA 1
ATOM 1301 C C . ASN A 1 183 ? -8.522 -23.953 -9.900 1.00 21.00 183 ASN A C 1
ATOM 1302 O O . ASN A 1 183 ? -8.117 -24.976 -10.467 1.00 18.47 183 ASN A O 1
ATOM 1307 N N . HIS A 1 184 ? -9.570 -23.257 -10.348 1.00 20.09 184 HIS A N 1
ATOM 1308 C CA . HIS A 1 184 ? -10.221 -23.630 -11.598 1.00 19.17 184 HIS A CA 1
ATOM 1309 C C . HIS A 1 184 ? -9.307 -23.385 -12.791 1.00 21.20 184 HIS A C 1
ATOM 1310 O O . HIS A 1 184 ? -9.338 -24.148 -13.765 1.00 22.80 184 HIS A O 1
ATOM 1317 N N . PHE A 1 185 ? -8.487 -22.333 -12.732 1.00 18.50 185 PHE A N 1
ATOM 1318 C CA . PHE A 1 185 ? -7.549 -22.067 -13.817 1.00 18.59 185 PHE A CA 1
ATOM 1319 C C . PHE A 1 185 ? -6.466 -23.137 -13.879 1.00 19.44 185 PHE A C 1
ATOM 1320 O O . PHE A 1 185 ? -6.074 -23.568 -14.970 1.00 22.47 185 PHE A O 1
ATOM 1328 N N . ASP A 1 186 ? -5.975 -23.581 -12.718 1.00 16.75 186 ASP A N 1
ATOM 1329 C CA . ASP A 1 186 ? -4.952 -24.621 -12.695 1.00 19.07 186 ASP A CA 1
ATOM 1330 C C . ASP A 1 186 ? -5.484 -25.933 -13.257 1.00 21.07 186 ASP A C 1
ATOM 1331 O O . ASP A 1 186 ? -4.782 -26.628 -14.001 1.00 23.50 186 ASP A O 1
ATOM 1336 N N . ASP A 1 187 ? -6.723 -26.290 -12.909 1.00 20.92 187 ASP A N 1
ATOM 1337 C CA . ASP A 1 187 ? -7.305 -27.530 -13.414 1.00 23.15 187 ASP A CA 1
ATOM 1338 C C . ASP A 1 187 ? -7.489 -27.478 -14.925 1.00 24.12 187 ASP A C 1
ATOM 1339 O O . ASP A 1 187 ? -7.206 -28.459 -15.624 1.00 22.65 187 ASP A O 1
ATOM 1344 N N . ASP A 1 188 ? -7.958 -26.342 -15.448 1.00 20.92 188 ASP A N 1
ATOM 1345 C CA . ASP A 1 188 ? -8.142 -26.213 -16.889 1.00 25.93 188 ASP A CA 1
ATOM 1346 C C . ASP A 1 188 ? -6.810 -26.282 -17.629 1.00 21.97 188 ASP A C 1
ATOM 1347 O O . ASP A 1 188 ? -6.736 -26.839 -18.730 1.00 20.76 188 ASP A O 1
ATOM 1352 N N . ILE A 1 189 ? -5.748 -25.721 -17.043 1.00 23.18 189 ILE A N 1
ATOM 1353 C CA . ILE A 1 189 ? -4.417 -25.864 -17.630 1.00 22.22 189 ILE A CA 1
ATOM 1354 C C . ILE A 1 189 ? -3.987 -27.325 -17.611 1.00 22.39 189 ILE A C 1
ATOM 1355 O O . ILE A 1 189 ? -3.458 -27.847 -18.600 1.00 21.43 189 ILE A O 1
ATOM 1360 N N . ARG A 1 190 ? -4.211 -28.006 -16.484 1.00 19.48 190 ARG A N 1
ATOM 1361 C CA . ARG A 1 190 ? -3.893 -29.427 -16.392 1.00 22.29 190 ARG A CA 1
ATOM 1362 C C . ARG A 1 190 ? -4.690 -30.240 -17.406 1.00 25.65 190 ARG A C 1
ATOM 1363 O O . ARG A 1 190 ? -4.140 -31.120 -18.079 1.00 22.67 190 ARG A O 1
ATOM 1371 N N . LYS A 1 191 ? -5.987 -29.953 -17.535 1.00 25.38 191 LYS A N 1
ATOM 1372 C CA . LYS A 1 191 ? -6.824 -30.709 -18.459 1.00 24.30 191 LYS A CA 1
ATOM 1373 C C . LYS A 1 191 ? -6.514 -30.372 -19.912 1.00 27.18 191 LYS A C 1
ATOM 1374 O O . LYS A 1 191 ? -6.656 -31.233 -20.787 1.00 27.95 191 LYS A O 1
ATOM 1380 N N . TYR A 1 192 ? -6.089 -29.136 -20.190 1.00 26.86 192 TYR A N 1
ATOM 1381 C CA . TYR A 1 192 ? -5.719 -28.784 -21.558 1.00 27.85 192 TYR A CA 1
ATOM 1382 C C . TYR A 1 192 ? -4.431 -29.479 -21.977 1.00 26.51 192 TYR A C 1
ATOM 1383 O O . TYR A 1 192 ? -4.329 -29.988 -23.099 1.00 27.16 192 TYR A O 1
ATOM 1392 N N . ILE A 1 193 ? -3.436 -29.510 -21.087 1.00 26.51 193 ILE A N 1
ATOM 1393 C CA . ILE A 1 193 ? -2.164 -30.141 -21.410 1.00 23.87 193 ILE A CA 1
ATOM 1394 C C . ILE A 1 193 ? -2.312 -31.650 -21.561 1.00 29.00 193 ILE A C 1
ATOM 1395 O O . ILE A 1 193 ? -1.484 -32.289 -22.220 1.00 28.66 193 ILE A O 1
ATOM 1400 N N . ARG A 1 194 ? -3.358 -32.237 -20.974 1.00 27.77 194 ARG A N 1
ATOM 1401 C CA . ARG A 1 194 ? -3.624 -33.656 -21.168 1.00 30.27 194 ARG A CA 1
ATOM 1402 C C . ARG A 1 194 ? -4.350 -33.919 -22.481 1.00 28.40 194 ARG A C 1
ATOM 1403 O O . ARG A 1 194 ? -4.126 -34.957 -23.113 1.00 32.32 194 ARG A O 1
ATOM 1411 N N . SER A 1 195 ? -5.207 -32.992 -22.910 1.00 25.86 195 SER A N 1
ATOM 1412 C CA . SER A 1 195 ? -5.962 -33.185 -24.144 1.00 28.94 195 SER A CA 1
ATOM 1413 C C . SER A 1 195 ? -5.168 -32.775 -25.379 1.00 29.83 195 SER A C 1
ATOM 1414 O O . SER A 1 195 ? -5.404 -33.315 -26.465 1.00 30.48 195 SER A O 1
ATOM 1417 N N . GLU A 1 196 ? -4.232 -31.837 -25.235 1.00 28.39 196 GLU A N 1
ATOM 1418 C CA . GLU A 1 196 ? -3.423 -31.337 -26.344 1.00 26.68 196 GLU A CA 1
ATOM 1419 C C . GLU A 1 196 ? -2.099 -32.072 -26.505 1.00 28.05 196 GLU A C 1
ATOM 1420 O O . GLU A 1 196 ? -1.661 -32.295 -27.637 1.00 27.71 196 GLU A O 1
ATOM 1426 N N . TYR A 1 197 ? -1.447 -32.453 -25.406 1.00 29.18 197 TYR A N 1
ATOM 1427 C CA . TYR A 1 197 ? -0.144 -33.099 -25.466 1.00 28.39 197 TYR A CA 1
ATOM 1428 C C . TYR A 1 197 ? -0.136 -34.511 -24.897 1.00 26.16 197 TYR A C 1
ATOM 1429 O O . TYR A 1 197 ? 0.906 -35.175 -24.957 1.00 24.58 197 TYR A O 1
ATOM 1438 N N . ASN A 1 198 ? -1.257 -34.986 -24.352 1.00 28.34 198 ASN A N 1
ATOM 1439 C CA . ASN A 1 198 ? -1.353 -36.317 -23.750 1.00 29.22 198 ASN A CA 1
ATOM 1440 C C . ASN A 1 198 ? -0.280 -36.521 -22.682 1.00 31.93 198 ASN A C 1
ATOM 1441 O O . ASN A 1 198 ? 0.415 -37.539 -22.642 1.00 32.50 198 ASN A O 1
ATOM 1446 N N . ILE A 1 199 ? -0.150 -35.530 -21.805 1.00 27.87 199 ILE A N 1
ATOM 1447 C CA . ILE A 1 199 ? 0.803 -35.565 -20.703 1.00 25.42 199 ILE A CA 1
ATOM 1448 C C . ILE A 1 199 ? 0.076 -35.152 -19.432 1.00 24.13 199 ILE A C 1
ATOM 1449 O O . ILE A 1 199 ? -0.608 -34.122 -19.409 1.00 23.89 199 ILE A O 1
ATOM 1454 N N . ALA A 1 200 ? 0.213 -35.957 -18.384 1.00 22.27 200 ALA A N 1
ATOM 1455 C CA . ALA A 1 200 ? -0.388 -35.656 -17.094 1.00 22.18 200 ALA A CA 1
ATOM 1456 C C . ALA A 1 200 ? 0.604 -34.879 -16.240 1.00 21.58 200 ALA A C 1
ATOM 1457 O O . ALA A 1 200 ? 1.746 -35.312 -16.055 1.00 18.69 200 ALA A O 1
ATOM 1459 N N . ILE A 1 201 ? 0.170 -33.727 -15.733 1.00 21.39 201 ILE A N 1
ATOM 1460 C CA . ILE A 1 201 ? 0.993 -32.898 -14.866 1.00 22.00 201 ILE A CA 1
ATOM 1461 C C . ILE A 1 201 ? 0.267 -32.704 -13.542 1.00 20.43 201 ILE A C 1
ATOM 1462 O O . ILE A 1 201 ? -0.955 -32.842 -13.446 1.00 24.13 201 ILE A O 1
ATOM 1467 N N . GLY A 1 202 ? 1.045 -32.384 -12.509 1.00 25.10 202 GLY A N 1
ATOM 1468 C CA . GLY A 1 202 ? 0.477 -32.112 -11.207 1.00 19.64 202 GLY A CA 1
ATOM 1469 C C . GLY A 1 202 ? -0.103 -30.714 -11.111 1.00 21.84 202 GLY A C 1
ATOM 1470 O O . GLY A 1 202 ? 0.028 -29.887 -12.014 1.00 21.96 202 GLY A O 1
ATOM 1471 N N . GLN A 1 203 ? -0.762 -30.453 -9.979 1.00 19.21 203 GLN A N 1
ATOM 1472 C CA . GLN A 1 203 ? -1.364 -29.142 -9.763 1.00 20.28 203 GLN A CA 1
ATOM 1473 C C . GLN A 1 203 ? -0.307 -28.055 -9.611 1.00 19.94 203 GLN A C 1
ATOM 1474 O O . GLN A 1 203 ? -0.553 -26.900 -9.979 1.00 22.66 203 GLN A O 1
ATOM 1480 N N . LYS A 1 204 ? 0.868 -28.400 -9.078 1.00 16.09 204 LYS A N 1
ATOM 1481 C CA . LYS A 1 204 ? 1.904 -27.395 -8.863 1.00 17.44 204 LYS A CA 1
ATOM 1482 C C . LYS A 1 204 ? 2.482 -26.901 -10.184 1.00 18.16 204 LYS A C 1
ATOM 1483 O O . LYS A 1 204 ? 2.698 -25.696 -10.361 1.00 19.23 204 LYS A O 1
ATOM 1485 N N . THR A 1 205 ? 2.745 -27.816 -11.119 1.00 21.98 205 THR A N 1
ATOM 1486 C CA . THR A 1 205 ? 3.240 -27.411 -12.431 1.00 19.46 205 THR A CA 1
ATOM 1487 C C . THR A 1 205 ? 2.204 -26.578 -13.172 1.00 17.99 205 THR A C 1
ATOM 1488 O O . THR A 1 205 ? 2.547 -25.584 -13.825 1.00 19.48 205 THR A O 1
ATOM 1492 N N . ALA A 1 206 ? 0.928 -26.960 -13.074 1.00 19.45 206 ALA A N 1
ATOM 1493 C CA . ALA A 1 206 ? -0.126 -26.194 -13.730 1.00 21.35 206 ALA A CA 1
ATOM 1494 C C . ALA A 1 206 ? -0.223 -24.783 -13.159 1.00 19.12 206 ALA A C 1
ATOM 1495 O O . ALA A 1 206 ? -0.510 -23.829 -13.891 1.00 16.95 206 ALA A O 1
ATOM 1497 N N . GLU A 1 207 ? 0.010 -24.631 -11.853 1.00 14.79 207 GLU A N 1
ATOM 1498 C CA . GLU A 1 207 ? -0.060 -23.308 -11.241 1.00 21.97 207 GLU A CA 1
ATOM 1499 C C . GLU A 1 207 ? 1.127 -22.445 -11.651 1.00 19.16 207 GLU A C 1
ATOM 1500 O O . GLU A 1 207 ? 0.972 -21.241 -11.887 1.00 21.56 207 GLU A O 1
ATOM 1506 N N . ASP A 1 208 ? 2.320 -23.040 -11.740 1.00 18.49 208 ASP A N 1
ATOM 1507 C CA . ASP A 1 208 ? 3.503 -22.272 -12.117 1.00 22.69 208 ASP A CA 1
ATOM 1508 C C . ASP A 1 208 ? 3.438 -21.807 -13.565 1.00 23.13 208 ASP A C 1
ATOM 1509 O O . ASP A 1 208 ? 4.007 -20.764 -13.901 1.00 27.89 208 ASP A O 1
ATOM 1514 N N . VAL A 1 209 ? 2.761 -22.561 -14.433 1.00 21.31 209 VAL A N 1
ATOM 1515 C CA . VAL A 1 209 ? 2.591 -22.128 -15.818 1.00 20.95 209 VAL A CA 1
ATOM 1516 C C . VAL A 1 209 ? 1.725 -20.878 -15.875 1.00 18.77 209 VAL A C 1
ATOM 1517 O O . VAL A 1 209 ? 2.033 -19.915 -16.588 1.00 17.23 209 VAL A O 1
ATOM 1521 N N . LYS A 1 210 ? 0.627 -20.873 -15.117 1.00 20.01 210 LYS A N 1
ATOM 1522 C CA . LYS A 1 210 ? -0.232 -19.695 -15.060 1.00 19.18 210 LYS A CA 1
ATOM 1523 C C . LYS A 1 210 ? 0.537 -18.471 -14.573 1.00 18.90 210 LYS A C 1
ATOM 1524 O O . LYS A 1 210 ? 0.344 -17.363 -15.087 1.00 18.59 210 LYS A O 1
ATOM 1530 N N . LYS A 1 211 ? 1.425 -18.652 -13.592 1.00 19.26 211 LYS A N 1
ATOM 1531 C CA . LYS A 1 211 ? 2.167 -17.520 -13.047 1.00 21.34 211 LYS A CA 1
ATOM 1532 C C . LYS A 1 211 ? 3.283 -17.060 -13.975 1.00 21.64 211 LYS A C 1
ATOM 1533 O O . LYS A 1 211 ? 3.562 -15.859 -14.047 1.00 21.83 211 LYS A O 1
ATOM 1539 N N . PHE A 1 212 ? 3.919 -17.982 -14.696 1.00 23.71 212 PHE A N 1
ATOM 1540 C CA . PHE A 1 212 ? 5.096 -17.638 -15.486 1.00 24.16 212 PHE A CA 1
ATOM 1541 C C . PHE A 1 212 ? 4.747 -17.098 -16.868 1.00 23.25 212 PHE A C 1
ATOM 1542 O O . PHE A 1 212 ? 5.381 -16.144 -17.333 1.00 29.09 212 PHE A O 1
ATOM 1550 N N . ILE A 1 213 ? 3.755 -17.685 -17.541 1.00 22.24 213 ILE A N 1
ATOM 1551 C CA . ILE A 1 213 ? 3.400 -17.289 -18.898 1.00 23.65 213 ILE A CA 1
ATOM 1552 C C . ILE A 1 213 ? 1.914 -17.011 -19.070 1.00 23.13 213 ILE A C 1
ATOM 1553 O O . ILE A 1 213 ? 1.478 -16.722 -20.186 1.00 24.72 213 ILE A O 1
ATOM 1558 N N . GLY A 1 214 ? 1.118 -17.089 -18.007 1.00 21.53 214 GLY A N 1
ATOM 1559 C CA . GLY A 1 214 ? -0.306 -16.853 -18.142 1.00 17.70 214 GLY A CA 1
ATOM 1560 C C . GLY A 1 214 ? -0.625 -15.392 -18.395 1.00 19.25 214 GLY A C 1
ATOM 1561 O O . GLY A 1 214 ? 0.056 -14.486 -17.916 1.00 20.04 214 GLY A O 1
ATOM 1562 N N . SER A 1 215 ? -1.688 -15.167 -19.164 1.00 19.02 215 SER A N 1
ATOM 1563 C CA . SER A 1 215 ? -2.115 -13.823 -19.534 1.00 21.04 215 SER A CA 1
ATOM 1564 C C . SER A 1 215 ? -3.505 -13.909 -20.147 1.00 22.30 215 SER A C 1
ATOM 1565 O O . SER A 1 215 ? -3.987 -14.991 -20.493 1.00 25.07 215 SER A O 1
ATOM 1568 N N . LEU A 1 216 ? -4.146 -12.745 -20.277 1.00 21.69 216 LEU A N 1
ATOM 1569 C CA . LEU A 1 216 ? -5.427 -12.632 -20.958 1.00 24.36 216 LEU A CA 1
ATOM 1570 C C . LEU A 1 216 ? -5.353 -11.828 -22.246 1.00 23.81 216 LEU A C 1
ATOM 1571 O O . LEU A 1 216 ? -6.243 -11.960 -23.090 1.00 23.63 216 LEU A O 1
ATOM 1576 N N . VAL A 1 217 ? -4.330 -10.993 -22.408 1.00 25.80 217 VAL A N 1
ATOM 1577 C CA . VAL A 1 217 ? -4.047 -10.304 -23.660 1.00 23.92 217 VAL A CA 1
ATOM 1578 C C . VAL A 1 217 ? -2.566 -10.493 -23.960 1.00 25.28 217 VAL A C 1
ATOM 1579 O O . VAL A 1 217 ? -1.740 -10.543 -23.042 1.00 24.95 217 VAL A O 1
ATOM 1583 N N . LYS A 1 218 ? -2.236 -10.615 -25.245 1.00 28.55 218 LYS A N 1
ATOM 1584 C CA . LYS A 1 218 ? -0.850 -10.816 -25.648 1.00 24.91 218 LYS A CA 1
ATOM 1585 C C . LYS A 1 218 ? 0.022 -9.668 -25.158 1.00 24.29 218 LYS A C 1
ATOM 1586 O O . LYS A 1 218 ? -0.317 -8.494 -25.335 1.00 31.55 218 LYS A O 1
ATOM 1588 N N . TYR A 1 219 ? 1.146 -10.010 -24.539 1.00 23.97 219 TYR A N 1
ATOM 1589 C CA . TYR A 1 219 ? 2.048 -9.039 -23.935 1.00 26.48 219 TYR A CA 1
ATOM 1590 C C . TYR A 1 219 ? 3.400 -9.071 -24.642 1.00 27.73 219 TYR A C 1
ATOM 1591 O O . TYR A 1 219 ? 3.655 -9.905 -25.515 1.00 32.53 219 TYR A O 1
ATOM 1600 N N . HIS A 1 220 ? 4.271 -8.147 -24.247 1.00 29.50 220 HIS A N 1
ATOM 1601 C CA . HIS A 1 220 ? 5.534 -7.951 -24.945 1.00 30.14 220 HIS A CA 1
ATOM 1602 C C . HIS A 1 220 ? 6.499 -9.099 -24.669 1.00 31.43 220 HIS A C 1
ATOM 1603 O O . HIS A 1 220 ? 6.787 -9.419 -23.512 1.00 33.23 220 HIS A O 1
ATOM 1610 N N . ASN A 1 221 ? 6.994 -9.715 -25.745 1.00 36.26 221 ASN A N 1
ATOM 1611 C CA . ASN A 1 221 ? 8.037 -10.740 -25.688 1.00 37.39 221 ASN A CA 1
ATOM 1612 C C . ASN A 1 221 ? 7.631 -11.907 -24.785 1.00 32.52 221 ASN A C 1
ATOM 1613 O O . ASN A 1 221 ? 8.338 -12.281 -23.849 1.00 39.53 221 ASN A O 1
ATOM 1618 N N . GLU A 1 222 ? 6.472 -12.485 -25.087 1.00 28.38 222 GLU A N 1
ATOM 1619 C CA . GLU A 1 222 ? 6.012 -13.652 -24.348 1.00 29.94 222 GLU A CA 1
ATOM 1620 C C . GLU A 1 222 ? 6.864 -14.869 -24.693 1.00 35.25 222 GLU A C 1
ATOM 1621 O O . GLU A 1 222 ? 7.164 -15.127 -25.862 1.00 37.33 222 GLU A O 1
ATOM 1627 N N . ARG A 1 223 ? 7.256 -15.615 -23.665 1.00 35.98 223 ARG A N 1
ATOM 1628 C CA . ARG A 1 223 ? 8.135 -16.764 -23.811 1.00 36.35 223 ARG A CA 1
ATOM 1629 C C . ARG A 1 223 ? 7.347 -18.061 -23.679 1.00 40.41 223 ARG A C 1
ATOM 1630 O O . ARG A 1 223 ? 6.190 -18.081 -23.253 1.00 31.24 223 ARG A O 1
ATOM 1638 N N . SER A 1 224 ? 8.002 -19.156 -24.052 1.00 40.52 224 SER A N 1
ATOM 1639 C CA . SER A 1 224 ? 7.472 -20.500 -23.878 1.00 31.69 224 SER A CA 1
ATOM 1640 C C . SER A 1 224 ? 8.302 -21.230 -22.831 1.00 39.50 224 SER A C 1
ATOM 1641 O O . SER A 1 224 ? 9.524 -21.062 -22.767 1.00 51.22 224 SER A O 1
ATOM 1644 N N . MET A 1 225 ? 7.637 -22.037 -22.008 1.00 31.67 225 MET A N 1
ATOM 1645 C CA . MET A 1 225 ? 8.301 -22.766 -20.940 1.00 32.76 225 MET A CA 1
ATOM 1646 C C . MET A 1 225 ? 8.127 -24.266 -21.138 1.00 27.97 225 MET A C 1
ATOM 1647 O O . MET A 1 225 ? 7.261 -24.723 -21.889 1.00 26.39 225 MET A O 1
ATOM 1652 N N . GLN A 1 226 ? 8.968 -25.028 -20.445 1.00 25.88 226 GLN A N 1
ATOM 1653 C CA . GLN A 1 226 ? 8.971 -26.481 -20.532 1.00 28.48 226 GLN A CA 1
ATOM 1654 C C . GLN A 1 226 ? 8.278 -27.071 -19.312 1.00 31.31 226 GLN A C 1
ATOM 1655 O O . GLN A 1 226 ? 8.584 -26.694 -18.176 1.00 30.24 226 GLN A O 1
ATOM 1661 N N . ILE A 1 227 ? 7.350 -27.992 -19.549 1.00 30.24 227 ILE A N 1
ATOM 1662 C CA . ILE A 1 227 ? 6.704 -28.729 -18.479 1.00 31.03 227 ILE A CA 1
ATOM 1663 C C . ILE A 1 227 ? 7.317 -30.120 -18.414 1.00 30.47 227 ILE A C 1
ATOM 1664 O O . ILE A 1 227 ? 7.976 -30.589 -19.347 1.00 28.78 227 ILE A O 1
ATOM 1669 N N . TYR A 1 228 ? 7.093 -30.796 -17.290 1.00 26.03 228 TYR A N 1
ATOM 1670 C CA . TYR A 1 228 ? 7.610 -32.143 -17.069 1.00 25.62 228 TYR A CA 1
ATOM 1671 C C . TYR A 1 228 ? 6.538 -32.931 -16.329 1.00 28.99 228 TYR A C 1
ATOM 1672 O O . TYR A 1 228 ? 6.223 -32.623 -15.175 1.00 29.70 228 TYR A O 1
ATOM 1681 N N . GLY A 1 229 ? 5.975 -33.938 -16.992 1.00 23.09 229 GLY A N 1
ATOM 1682 C CA . GLY A 1 229 ? 4.933 -34.747 -16.391 1.00 23.25 229 GLY A CA 1
ATOM 1683 C C . GLY A 1 229 ? 5.006 -36.205 -16.792 1.00 24.23 229 GLY A C 1
ATOM 1684 O O . GLY A 1 229 ? 6.060 -36.682 -17.222 1.00 27.06 229 GLY A O 1
ATOM 1685 N N . ARG A 1 230 ? 3.895 -36.923 -16.657 1.00 22.60 230 ARG A N 1
ATOM 1686 C CA . ARG A 1 230 ? 3.826 -38.339 -16.993 1.00 25.69 230 ARG A CA 1
ATOM 1687 C C . ARG A 1 230 ? 3.092 -38.515 -18.315 1.00 25.21 230 ARG A C 1
ATOM 1688 O O . ARG A 1 230 ? 1.997 -37.974 -18.500 1.00 24.66 230 ARG A O 1
ATOM 1696 N N . ASP A 1 231 ? 3.694 -39.273 -19.226 1.00 28.89 231 ASP A N 1
ATOM 1697 C CA . ASP A 1 231 ? 3.083 -39.530 -20.523 1.00 26.83 231 ASP A CA 1
ATOM 1698 C C . ASP A 1 231 ? 1.966 -40.557 -20.377 1.00 27.05 231 ASP A C 1
ATOM 1699 O O . ASP A 1 231 ? 2.155 -41.612 -19.765 1.00 29.86 231 ASP A O 1
ATOM 1704 N N . ILE A 1 232 ? 0.797 -40.237 -20.936 1.00 28.76 232 ILE A N 1
ATOM 1705 C CA . ILE A 1 232 ? -0.330 -41.164 -20.881 1.00 28.45 232 ILE A CA 1
ATOM 1706 C C . ILE A 1 232 ? -0.036 -42.411 -21.707 1.00 32.32 232 ILE A C 1
ATOM 1707 O O . ILE A 1 232 ? -0.388 -43.531 -21.315 1.00 35.25 232 ILE A O 1
ATOM 1712 N N . VAL A 1 233 ? 0.634 -42.243 -22.846 1.00 28.04 233 VAL A N 1
ATOM 1713 C CA . VAL A 1 233 ? 0.874 -43.364 -23.751 1.00 28.81 233 VAL A CA 1
ATOM 1714 C C . VAL A 1 233 ? 1.969 -44.276 -23.211 1.00 28.74 233 VAL A C 1
ATOM 1715 O O . VAL A 1 233 ? 1.735 -45.456 -22.926 1.00 29.36 233 VAL A O 1
ATOM 1719 N N . SER A 1 234 ? 3.184 -43.744 -23.069 1.00 24.67 234 SER A N 1
ATOM 1720 C CA . SER A 1 234 ? 4.327 -44.572 -22.704 1.00 27.88 234 SER A CA 1
ATOM 1721 C C . SER A 1 234 ? 4.388 -44.892 -21.217 1.00 30.76 234 SER A C 1
ATOM 1722 O O . SER A 1 234 ? 5.016 -45.887 -20.839 1.00 28.34 234 SER A O 1
ATOM 1725 N N . GLY A 1 235 ? 3.757 -44.080 -20.368 1.00 29.12 235 GLY A N 1
ATOM 1726 C CA . GLY A 1 235 ? 3.890 -44.224 -18.935 1.00 26.43 235 GLY A CA 1
ATOM 1727 C C . GLY A 1 235 ? 5.155 -43.636 -18.353 1.00 26.16 235 GLY A C 1
ATOM 1728 O O . GLY A 1 235 ? 5.245 -43.493 -17.126 1.00 29.37 235 GLY A O 1
ATOM 1729 N N . LEU A 1 236 ? 6.133 -43.292 -19.185 1.00 26.64 236 LEU A N 1
ATOM 1730 C CA . LEU A 1 236 ? 7.391 -42.687 -18.783 1.00 24.48 236 LEU A CA 1
ATOM 1731 C C . LEU A 1 236 ? 7.250 -41.175 -18.690 1.00 26.80 236 LEU A C 1
ATOM 1732 O O . LEU A 1 236 ? 6.357 -40.584 -19.305 1.00 27.02 236 LEU A O 1
ATOM 1737 N N . PRO A 1 237 ? 8.111 -40.516 -17.913 1.00 24.90 237 PRO A N 1
ATOM 1738 C CA . PRO A 1 237 ? 8.078 -39.050 -17.862 1.00 26.78 237 PRO A CA 1
ATOM 1739 C C . PRO A 1 237 ? 8.359 -38.443 -19.229 1.00 30.64 237 PRO A C 1
ATOM 1740 O O . PRO A 1 237 ? 9.253 -38.884 -19.954 1.00 32.19 237 PRO A O 1
ATOM 1744 N N . LYS A 1 238 ? 7.581 -37.419 -19.579 1.00 31.84 238 LYS A N 1
ATOM 1745 C CA . LYS A 1 238 ? 7.671 -36.789 -20.889 1.00 29.65 238 LYS A CA 1
ATOM 1746 C C . LYS A 1 238 ? 7.711 -35.274 -20.740 1.00 31.87 238 LYS A C 1
ATOM 1747 O O . LYS A 1 238 ? 7.071 -34.709 -19.847 1.00 28.01 238 LYS A O 1
ATOM 1753 N N . GLU A 1 239 ? 8.464 -34.626 -21.622 1.00 35.53 239 GLU A N 1
ATOM 1754 C CA . GLU A 1 239 ? 8.612 -33.180 -21.648 1.00 30.11 239 GLU A CA 1
ATOM 1755 C C . GLU A 1 239 ? 7.735 -32.582 -22.744 1.00 33.85 239 GLU A C 1
ATOM 1756 O O . GLU A 1 239 ? 7.345 -33.260 -23.698 1.00 32.04 239 GLU A O 1
ATOM 1762 N N . ALA A 1 240 ? 7.425 -31.295 -22.595 1.00 30.42 240 ALA A N 1
ATOM 1763 C CA . ALA A 1 240 ? 6.590 -30.605 -23.568 1.00 32.64 240 ALA A CA 1
ATOM 1764 C C . ALA A 1 240 ? 6.867 -29.110 -23.507 1.00 33.68 240 ALA A C 1
ATOM 1765 O O . ALA A 1 240 ? 7.124 -28.564 -22.431 1.00 30.34 240 ALA A O 1
ATOM 1767 N N . LYS A 1 241 ? 6.809 -28.460 -24.666 1.00 36.18 241 LYS A N 1
ATOM 1768 C CA . LYS A 1 241 ? 6.972 -27.016 -24.774 1.00 33.59 241 LYS A CA 1
ATOM 1769 C C . LYS A 1 241 ? 5.609 -26.372 -24.986 1.00 35.02 241 LYS A C 1
ATOM 1770 O O . LYS A 1 241 ? 4.861 -26.771 -25.885 1.00 34.70 241 LYS A O 1
ATOM 1776 N N . ILE A 1 242 ? 5.290 -25.379 -24.159 1.00 32.92 242 ILE A N 1
ATOM 1777 C CA . ILE A 1 242 ? 3.984 -24.730 -24.173 1.00 27.49 242 ILE A CA 1
ATOM 1778 C C . ILE A 1 242 ? 4.186 -23.232 -24.350 1.00 27.56 242 ILE A C 1
ATOM 1779 O O . ILE A 1 242 ? 4.940 -22.608 -23.595 1.00 27.57 242 ILE A O 1
ATOM 1784 N N . SER A 1 243 ? 3.509 -22.658 -25.341 1.00 24.83 243 SER A N 1
ATOM 1785 C CA . SER A 1 243 ? 3.615 -21.236 -25.619 1.00 26.94 243 SER A CA 1
ATOM 1786 C C . SER A 1 243 ? 2.666 -20.439 -24.728 1.00 25.18 243 SER A C 1
ATOM 1787 O O . SER A 1 243 ? 1.708 -20.970 -24.159 1.00 28.54 243 SER A O 1
ATOM 1790 N N . SER A 1 244 ? 2.944 -19.139 -24.617 1.00 21.72 244 SER A N 1
ATOM 1791 C CA . SER A 1 244 ? 2.068 -18.256 -23.857 1.00 23.38 244 SER A CA 1
ATOM 1792 C C . SER A 1 244 ? 0.712 -18.072 -24.524 1.00 25.48 244 SER A C 1
ATOM 1793 O O . SER A 1 244 ? -0.260 -17.734 -23.839 1.00 24.66 244 SER A O 1
ATOM 1796 N N . GLU A 1 245 ? 0.624 -18.288 -25.838 1.00 24.13 245 GLU A N 1
ATOM 1797 C CA . GLU A 1 245 ? -0.636 -18.070 -26.543 1.00 23.99 245 GLU A CA 1
ATOM 1798 C C . GLU A 1 245 ? -1.677 -19.112 -26.151 1.00 22.99 245 GLU A C 1
ATOM 1799 O O . GLU A 1 245 ? -2.821 -18.768 -25.831 1.00 21.30 245 GLU A O 1
ATOM 1805 N N . GLU A 1 246 ? -1.302 -20.394 -26.173 1.00 22.05 246 GLU A N 1
ATOM 1806 C CA . GLU A 1 246 ? -2.260 -21.439 -25.826 1.00 21.44 246 GLU A CA 1
ATOM 1807 C C . GLU A 1 246 ? -2.653 -21.380 -24.355 1.00 20.58 246 GLU A C 1
ATOM 1808 O O . GLU A 1 246 ? -3.768 -21.776 -24.000 1.00 22.35 246 GLU A O 1
ATOM 1814 N N . ILE A 1 247 ? -1.761 -20.891 -23.489 1.00 21.37 247 ILE A N 1
ATOM 1815 C CA . ILE A 1 247 ? -2.149 -20.655 -22.102 1.00 24.54 247 ILE A CA 1
ATOM 1816 C C . ILE A 1 247 ? -3.111 -19.479 -22.016 1.00 22.68 247 ILE A C 1
ATOM 1817 O O . ILE A 1 247 ? -3.999 -19.451 -21.155 1.00 25.84 247 ILE A O 1
ATOM 1822 N N . ARG A 1 248 ? -2.967 -18.499 -22.909 1.00 21.92 248 ARG A N 1
ATOM 1823 C CA . ARG A 1 248 ? -3.890 -17.371 -22.920 1.00 23.56 248 ARG A CA 1
ATOM 1824 C C . ARG A 1 248 ? -5.279 -17.798 -23.380 1.00 22.63 248 ARG A C 1
ATOM 1825 O O . ARG A 1 248 ? -6.287 -17.371 -22.805 1.00 23.06 248 ARG A O 1
ATOM 1833 N N . ASN A 1 249 ? -5.354 -18.659 -24.399 1.00 24.67 249 ASN A N 1
ATOM 1834 C CA . ASN A 1 249 ? -6.652 -19.063 -24.931 1.00 24.29 249 ASN A CA 1
ATOM 1835 C C . ASN A 1 249 ? -7.445 -19.900 -23.935 1.00 22.81 249 ASN A C 1
ATOM 1836 O O . ASN A 1 249 ? -8.681 -19.857 -23.941 1.00 20.86 249 ASN A O 1
ATOM 1841 N N . VAL A 1 250 ? -6.768 -20.667 -23.079 1.00 18.08 250 VAL A N 1
ATOM 1842 C CA . VAL A 1 250 ? -7.499 -21.454 -22.092 1.00 22.38 250 VAL A CA 1
ATOM 1843 C C . VAL A 1 250 ? -7.916 -20.592 -20.904 1.00 23.14 250 VAL A C 1
ATOM 1844 O O . VAL A 1 250 ? -8.947 -20.856 -20.276 1.00 20.52 250 VAL A O 1
ATOM 1848 N N . LEU A 1 251 ? -7.140 -19.554 -20.576 1.00 20.37 251 LEU A N 1
ATOM 1849 C CA . LEU A 1 251 ? -7.589 -18.598 -19.569 1.00 20.65 251 LEU A CA 1
ATOM 1850 C C . LEU A 1 251 ? -8.730 -17.741 -20.104 1.00 20.63 251 LEU A C 1
ATOM 1851 O O . LEU A 1 251 ? -9.649 -17.382 -19.358 1.00 20.83 251 LEU A O 1
ATOM 1856 N N . LEU A 1 252 ? -8.681 -17.399 -21.395 1.00 23.02 252 LEU A N 1
ATOM 1857 C CA . LEU A 1 252 ? -9.794 -16.696 -22.028 1.00 21.72 252 LEU A CA 1
ATOM 1858 C C . LEU A 1 252 ? -11.093 -17.476 -21.881 1.00 21.52 252 LEU A C 1
ATOM 1859 O O . LEU A 1 252 ? -12.144 -16.899 -21.578 1.00 23.42 252 LEU A O 1
ATOM 1864 N N . ASN A 1 253 ? -11.041 -18.793 -22.091 1.00 20.33 253 ASN A N 1
ATOM 1865 C CA . ASN A 1 253 ? -12.239 -19.611 -21.947 1.00 21.07 253 ASN A CA 1
ATOM 1866 C C . ASN A 1 253 ? -12.666 -19.732 -20.491 1.00 20.47 253 ASN A C 1
ATOM 1867 O O . ASN A 1 253 ? -13.868 -19.777 -20.202 1.00 24.36 253 ASN A O 1
ATOM 1872 N N . ALA A 1 254 ? -11.708 -19.783 -19.562 1.00 21.96 254 ALA A N 1
ATOM 1873 C CA . ALA A 1 254 ? -12.061 -19.886 -18.150 1.00 21.88 254 ALA A CA 1
ATOM 1874 C C . ALA A 1 254 ? -12.717 -18.610 -17.639 1.00 21.44 254 ALA A C 1
ATOM 1875 O O . ALA A 1 254 ? -13.579 -18.670 -16.755 1.00 27.91 254 ALA A O 1
ATOM 1877 N N . PHE A 1 255 ? -12.333 -17.455 -18.179 1.00 23.71 255 PHE A N 1
ATOM 1878 C CA . PHE A 1 255 ? -12.914 -16.184 -17.767 1.00 22.06 255 PHE A CA 1
ATOM 1879 C C . PHE A 1 255 ? -14.284 -15.926 -18.379 1.00 27.18 255 PHE A C 1
ATOM 1880 O O . PHE A 1 255 ? -14.836 -14.838 -18.178 1.00 28.17 255 PHE A O 1
ATOM 1888 N N . SER A 1 256 ? -14.844 -16.890 -19.113 1.00 26.03 256 SER A N 1
ATOM 1889 C CA . SER A 1 256 ? -16.157 -16.691 -19.719 1.00 24.93 256 SER A CA 1
ATOM 1890 C C . SER A 1 256 ? -17.245 -16.568 -18.659 1.00 27.25 256 SER A C 1
ATOM 1891 O O . SER A 1 256 ? -18.106 -15.685 -18.746 1.00 27.69 256 SER A O 1
ATOM 1894 N N . LYS A 1 257 ? -17.222 -17.441 -17.651 1.00 30.31 257 LYS A N 1
ATOM 1895 C CA . LYS A 1 257 ? -18.229 -17.396 -16.597 1.00 27.85 257 LYS A CA 1
ATOM 1896 C C . LYS A 1 257 ? -18.008 -16.248 -15.621 1.00 25.97 257 LYS A C 1
ATOM 1897 O O . LYS A 1 257 ? -18.942 -15.879 -14.900 1.00 28.22 257 LYS A O 1
ATOM 1903 N N . ILE A 1 258 ? -16.804 -15.677 -15.580 1.00 25.75 258 ILE A N 1
ATOM 1904 C CA . ILE A 1 258 ? -16.571 -14.504 -14.746 1.00 22.83 258 ILE A CA 1
ATOM 1905 C C . ILE A 1 258 ? -17.077 -13.241 -15.436 1.00 26.27 258 ILE A C 1
ATOM 1906 O O . ILE A 1 258 ? -17.589 -12.330 -14.775 1.00 24.81 258 ILE A O 1
ATOM 1911 N N . THR A 1 259 ? -16.963 -13.174 -16.765 1.00 29.07 259 THR A N 1
ATOM 1912 C CA . THR A 1 259 ? -17.379 -11.980 -17.496 1.00 26.59 259 THR A CA 1
ATOM 1913 C C . THR A 1 259 ? -18.888 -11.780 -17.420 1.00 26.37 259 THR A C 1
ATOM 1914 O O . THR A 1 259 ? -19.365 -10.663 -17.184 1.00 28.10 259 THR A O 1
ATOM 1918 N N . ASP A 1 260 ? -19.659 -12.853 -17.620 1.00 24.39 260 ASP A N 1
ATOM 1919 C CA . ASP A 1 260 ? -21.112 -12.735 -17.567 1.00 22.80 260 ASP A CA 1
ATOM 1920 C C . ASP A 1 260 ? -21.597 -12.398 -16.164 1.00 22.82 260 ASP A C 1
ATOM 1921 O O . ASP A 1 260 ? -22.659 -11.785 -16.008 1.00 24.56 260 ASP A O 1
ATOM 1926 N N . LEU A 1 261 ? -20.844 -12.793 -15.136 1.00 23.30 261 LEU A N 1
ATOM 1927 C CA . LEU A 1 261 ? -21.189 -12.390 -13.777 1.00 23.60 261 LEU A CA 1
ATOM 1928 C C . LEU A 1 261 ? -21.063 -10.881 -13.610 1.00 22.24 261 LEU A C 1
ATOM 1929 O O . LEU A 1 261 ? -21.887 -10.255 -12.933 1.00 25.24 261 LEU A O 1
ATOM 1934 N N . VAL A 1 262 ? -20.039 -10.282 -14.223 1.00 22.66 262 VAL A N 1
ATOM 1935 C CA . VAL A 1 262 ? -19.916 -8.826 -14.217 1.00 21.17 262 VAL A CA 1
ATOM 1936 C C . VAL A 1 262 ? -21.109 -8.195 -14.920 1.00 24.37 262 VAL A C 1
ATOM 1937 O O . VAL A 1 262 ? -21.655 -7.184 -14.463 1.00 25.34 262 VAL A O 1
ATOM 1941 N N . ILE A 1 263 ? -21.531 -8.780 -16.044 1.00 23.29 263 ILE A N 1
ATOM 1942 C CA . ILE A 1 263 ? -22.725 -8.298 -16.731 1.00 23.44 263 ILE A CA 1
ATOM 1943 C C . ILE A 1 263 ? -23.937 -8.398 -15.815 1.00 25.84 263 ILE A C 1
ATOM 1944 O O . ILE A 1 263 ? -24.792 -7.506 -15.791 1.00 25.99 263 ILE A O 1
ATOM 1949 N N . GLU A 1 264 ? -24.023 -9.481 -15.038 1.00 29.67 264 GLU A N 1
ATOM 1950 C CA . GLU A 1 264 ? -25.153 -9.651 -14.131 1.00 29.00 264 GLU A CA 1
ATOM 1951 C C . GLU A 1 264 ? -25.065 -8.688 -12.953 1.00 24.74 264 GLU A C 1
ATOM 1952 O O . GLU A 1 264 ? -26.090 -8.190 -12.474 1.00 29.18 264 GLU A O 1
ATOM 1958 N N . LEU A 1 265 ? -23.849 -8.418 -12.469 1.00 24.96 265 LEU A N 1
ATOM 1959 C CA . LEU A 1 265 ? -23.683 -7.447 -11.391 1.00 25.58 265 LEU A CA 1
ATOM 1960 C C . LEU A 1 265 ? -24.053 -6.044 -11.856 1.00 25.91 265 LEU A C 1
ATOM 1961 O O . LEU A 1 265 ? -24.705 -5.292 -11.122 1.00 24.96 265 LEU A O 1
ATOM 1966 N N . LEU A 1 266 ? -23.648 -5.675 -13.073 1.00 26.62 266 LEU A N 1
ATOM 1967 C CA . LEU A 1 266 ? -24.018 -4.375 -13.618 1.00 24.56 266 LEU A CA 1
ATOM 1968 C C . LEU A 1 266 ? -25.475 -4.325 -14.058 1.00 28.28 266 LEU A C 1
ATOM 1969 O O . LEU A 1 266 ? -26.046 -3.231 -14.136 1.00 31.18 266 LEU A O 1
ATOM 1974 N N . GLU A 1 267 ? -26.088 -5.476 -14.348 1.00 26.67 267 GLU A N 1
ATOM 1975 C CA . GLU A 1 267 ? -27.499 -5.486 -14.726 1.00 29.63 267 GLU A CA 1
ATOM 1976 C C . GLU A 1 267 ? -28.383 -5.017 -13.578 1.00 26.76 267 GLU A C 1
ATOM 1977 O O . GLU A 1 267 ? -29.365 -4.299 -13.795 1.00 30.84 267 GLU A O 1
ATOM 1983 N N . ASN A 1 268 ? -28.052 -5.414 -12.349 1.00 27.39 268 ASN A N 1
ATOM 1984 C CA . ASN A 1 268 ? -28.849 -5.086 -11.176 1.00 27.75 268 ASN A CA 1
ATOM 1985 C C . ASN A 1 268 ? -28.238 -3.959 -10.352 1.00 27.00 268 ASN A C 1
ATOM 1986 O O . ASN A 1 268 ? -28.539 -3.834 -9.160 1.00 27.33 268 ASN A O 1
ATOM 1991 N N . THR A 1 269 ? -27.395 -3.140 -10.962 1.00 26.07 269 THR A N 1
ATOM 1992 C CA . THR A 1 269 ? -26.755 -2.014 -10.292 1.00 23.23 269 THR A CA 1
ATOM 1993 C C . THR A 1 269 ? -27.597 -0.756 -10.481 1.00 23.46 269 THR A C 1
ATOM 1994 O O . THR A 1 269 ? -27.999 -0.456 -11.612 1.00 22.88 269 THR A O 1
ATOM 1998 N N . PRO A 1 270 ? -27.897 -0.018 -9.413 1.00 23.02 270 PRO A N 1
ATOM 1999 C CA . PRO A 1 270 ? -28.736 1.168 -9.561 1.00 23.51 270 PRO A CA 1
ATOM 2000 C C . PRO A 1 270 ? -28.118 2.147 -10.537 1.00 21.32 270 PRO A C 1
ATOM 2001 O O . PRO A 1 270 ? -26.882 2.256 -10.638 1.00 21.41 270 PRO A O 1
ATOM 2005 N N . PRO A 1 271 ? -28.946 2.886 -11.282 1.00 19.63 271 PRO A N 1
ATOM 2006 C CA . PRO A 1 271 ? -28.407 3.712 -12.377 1.00 20.29 271 PRO A CA 1
ATOM 2007 C C . PRO A 1 271 ? -27.427 4.777 -11.921 1.00 21.26 271 PRO A C 1
ATOM 2008 O O . PRO A 1 271 ? -26.509 5.120 -12.676 1.00 21.39 271 PRO A O 1
ATOM 2012 N N . GLU A 1 272 ? -27.587 5.310 -10.707 1.00 21.63 272 GLU A N 1
ATOM 2013 C CA . GLU A 1 272 ? -26.643 6.310 -10.222 1.00 19.65 272 GLU A CA 1
ATOM 2014 C C . GLU A 1 272 ? -25.284 5.692 -9.917 1.00 17.51 272 GLU A C 1
ATOM 2015 O O . GLU A 1 272 ? -24.254 6.352 -10.092 1.00 20.19 272 GLU A O 1
ATOM 2021 N N . LEU A 1 273 ? -25.258 4.434 -9.463 1.00 18.00 273 LEU A N 1
ATOM 2022 C CA . LEU A 1 273 ? -23.986 3.747 -9.253 1.00 19.64 273 LEU A CA 1
ATOM 2023 C C . LEU A 1 273 ? -23.294 3.463 -10.578 1.00 21.39 273 LEU A C 1
ATOM 2024 O O . LEU A 1 273 ? -22.086 3.689 -10.720 1.00 22.89 273 LEU A O 1
ATOM 2029 N N . ALA A 1 274 ? -24.047 2.951 -11.558 1.00 24.80 274 ALA A N 1
ATOM 2030 C CA . ALA A 1 274 ? -23.475 2.641 -12.864 1.00 23.89 274 ALA A CA 1
ATOM 2031 C C . ALA A 1 274 ? -22.782 3.850 -13.474 1.00 23.60 274 ALA A C 1
ATOM 2032 O O . ALA A 1 274 ? -21.784 3.702 -14.189 1.00 24.43 274 ALA A O 1
ATOM 2034 N N . GLY A 1 275 ? -23.286 5.052 -13.196 1.00 20.82 275 GLY A N 1
ATOM 2035 C CA . GLY A 1 275 ? -22.601 6.249 -13.650 1.00 23.72 275 GLY A CA 1
ATOM 2036 C C . GLY A 1 275 ? -21.227 6.406 -13.028 1.00 24.82 275 GLY A C 1
ATOM 2037 O O . GLY A 1 275 ? -20.282 6.844 -13.689 1.00 25.03 275 GLY A O 1
ATOM 2038 N N . ASP A 1 276 ? -21.096 6.049 -11.748 1.00 22.85 276 ASP A N 1
ATOM 2039 C CA . ASP A 1 276 ? -19.798 6.145 -11.090 1.00 21.23 276 ASP A CA 1
ATOM 2040 C C . ASP A 1 276 ? -18.838 5.070 -11.582 1.00 25.46 276 ASP A C 1
ATOM 2041 O O . ASP A 1 276 ? -17.619 5.273 -11.558 1.00 25.64 276 ASP A O 1
ATOM 2046 N N . ILE A 1 277 ? -19.363 3.926 -12.030 1.00 19.13 277 ILE A N 1
ATOM 2047 C CA . ILE A 1 277 ? -18.496 2.853 -12.504 1.00 21.13 277 ILE A CA 1
ATOM 2048 C C . ILE A 1 277 ? -17.754 3.276 -13.765 1.00 24.62 277 ILE A C 1
ATOM 2049 O O . ILE A 1 277 ? -16.602 2.880 -13.977 1.00 27.60 277 ILE A O 1
ATOM 2054 N N . MET A 1 278 ? -18.388 4.087 -14.617 1.00 24.80 278 MET A N 1
ATOM 2055 C CA . MET A 1 278 ? -17.714 4.566 -15.820 1.00 25.54 278 MET A CA 1
ATOM 2056 C C . MET A 1 278 ? -16.566 5.510 -15.490 1.00 29.43 278 MET A C 1
ATOM 2057 O O . MET A 1 278 ? -15.552 5.520 -16.198 1.00 36.28 278 MET A O 1
ATOM 2062 N N . ARG A 1 279 ? -16.701 6.308 -14.431 1.00 26.40 279 ARG A N 1
ATOM 2063 C CA . ARG A 1 279 ? -15.682 7.292 -14.086 1.00 29.80 279 ARG A CA 1
ATOM 2064 C C . ARG A 1 279 ? -14.664 6.753 -13.088 1.00 29.57 279 ARG A C 1
ATOM 2065 O O . ARG A 1 279 ? -13.466 7.020 -13.225 1.00 34.05 279 ARG A O 1
ATOM 2073 N N . ASN A 1 280 ? -15.114 6.002 -12.082 1.00 28.17 280 ASN A N 1
ATOM 2074 C CA . ASN A 1 280 ? -14.186 5.442 -11.105 1.00 28.23 280 ASN A CA 1
ATOM 2075 C C . ASN A 1 280 ? -13.514 4.184 -11.643 1.00 28.69 280 ASN A C 1
ATOM 2076 O O . ASN A 1 280 ? -12.293 4.029 -11.536 1.00 31.23 280 ASN A O 1
ATOM 2081 N N . GLY A 1 281 ? -14.293 3.278 -12.220 1.00 24.60 281 GLY A N 1
ATOM 2082 C CA . GLY A 1 281 ? -13.745 2.126 -12.905 1.00 26.37 281 GLY A CA 1
ATOM 2083 C C . GLY A 1 281 ? -13.786 0.858 -12.077 1.00 26.64 281 GLY A C 1
ATOM 2084 O O . GLY A 1 281 ? -14.457 0.753 -11.046 1.00 20.99 281 GLY A O 1
ATOM 2085 N N . ILE A 1 282 ? -13.038 -0.129 -12.563 1.00 24.83 282 ILE A N 1
ATOM 2086 C CA . ILE A 1 282 ? -12.933 -1.441 -11.935 1.00 22.13 282 ILE A CA 1
ATOM 2087 C C . ILE A 1 282 ? -11.608 -1.523 -11.192 1.00 22.16 282 ILE A C 1
ATOM 2088 O O . ILE A 1 282 ? -10.568 -1.084 -11.699 1.00 25.18 282 ILE A O 1
ATOM 2093 N N . THR A 1 283 ? -11.645 -2.078 -9.983 1.00 22.77 283 THR A N 1
ATOM 2094 C CA . THR A 1 283 ? -10.449 -2.327 -9.185 1.00 19.79 283 THR A CA 1
ATOM 2095 C C . THR A 1 283 ? -10.308 -3.834 -9.010 1.00 19.34 283 THR A C 1
ATOM 2096 O O . THR A 1 283 ? -11.106 -4.459 -8.306 1.00 19.78 283 THR A O 1
ATOM 2100 N N . VAL A 1 284 ? -9.300 -4.416 -9.655 1.00 20.83 284 VAL A N 1
ATOM 2101 C CA . VAL A 1 284 ? -9.045 -5.852 -9.596 1.00 20.12 284 VAL A CA 1
ATOM 2102 C C . VAL A 1 284 ? -8.005 -6.114 -8.517 1.00 19.56 284 VAL A C 1
ATOM 2103 O O . VAL A 1 284 ? -6.917 -5.526 -8.536 1.00 20.97 284 VAL A O 1
ATOM 2107 N N . CYS A 1 285 ? -8.335 -6.997 -7.578 1.00 20.61 285 CYS A N 1
ATOM 2108 C CA . CYS A 1 285 ? -7.445 -7.322 -6.474 1.00 21.76 285 CYS A CA 1
ATOM 2109 C C . CYS A 1 285 ? -7.454 -8.827 -6.253 1.00 22.74 285 CYS A C 1
ATOM 2110 O O . CYS A 1 285 ? -8.337 -9.541 -6.732 1.00 22.21 285 CYS A O 1
ATOM 2113 N N . GLY A 1 286 ? -6.457 -9.303 -5.517 1.00 21.83 286 GLY A N 1
ATOM 2114 C CA . GLY A 1 286 ? -6.287 -10.721 -5.268 1.00 20.39 286 GLY A CA 1
ATOM 2115 C C . GLY A 1 286 ? -5.205 -11.320 -6.146 1.00 19.17 286 GLY A C 1
ATOM 2116 O O . GLY A 1 286 ? -4.565 -10.647 -6.959 1.00 21.20 286 GLY A O 1
ATOM 2117 N N . GLY A 1 287 ? -5.007 -12.627 -5.972 1.00 16.77 287 GLY A N 1
ATOM 2118 C CA . GLY A 1 287 ? -3.979 -13.312 -6.737 1.00 15.55 287 GLY A CA 1
ATOM 2119 C C . GLY A 1 287 ? -4.237 -13.271 -8.230 1.00 17.36 287 GLY A C 1
ATOM 2120 O O . GLY A 1 287 ? -3.318 -13.051 -9.023 1.00 17.45 287 GLY A O 1
ATOM 2121 N N . GLY A 1 288 ? -5.492 -13.478 -8.632 1.00 19.56 288 GLY A N 1
ATOM 2122 C CA . GLY A 1 288 ? -5.876 -13.405 -10.030 1.00 22.45 288 GLY A CA 1
ATOM 2123 C C . GLY A 1 288 ? -5.678 -12.049 -10.674 1.00 20.50 288 GLY A C 1
ATOM 2124 O O . GLY A 1 288 ? -5.679 -11.969 -11.907 1.00 25.07 288 GLY A O 1
ATOM 2125 N N . ALA A 1 289 ? -5.511 -10.987 -9.883 1.00 19.00 289 ALA A N 1
ATOM 2126 C CA . ALA A 1 289 ? -5.228 -9.676 -10.453 1.00 19.92 289 ALA A CA 1
ATOM 2127 C C . ALA A 1 289 ? -3.849 -9.612 -11.089 1.00 19.43 289 ALA A C 1
ATOM 2128 O O . ALA A 1 289 ? -3.574 -8.678 -11.848 1.00 24.31 289 ALA A O 1
ATOM 2130 N N . LEU A 1 290 ? -2.980 -10.578 -10.794 1.00 17.59 290 LEU A N 1
ATOM 2131 C CA . LEU A 1 290 ? -1.635 -10.612 -11.353 1.00 18.29 290 LEU A CA 1
ATOM 2132 C C . LEU A 1 290 ? -1.582 -11.243 -12.738 1.00 19.98 290 LEU A C 1
ATOM 2133 O O . LEU A 1 290 ? -0.494 -11.332 -13.317 1.00 22.79 290 LEU A O 1
ATOM 2138 N N . ILE A 1 291 ? -2.719 -11.699 -13.272 1.00 20.07 291 ILE A N 1
ATOM 2139 C CA . ILE A 1 291 ? -2.754 -12.174 -14.648 1.00 19.63 291 ILE A CA 1
ATOM 2140 C C . ILE A 1 291 ? -2.344 -11.038 -15.570 1.00 19.30 291 ILE A C 1
ATOM 2141 O O . ILE A 1 291 ? -2.873 -9.923 -15.481 1.00 19.94 291 ILE A O 1
ATOM 2146 N N . ARG A 1 292 ? -1.386 -11.312 -16.453 1.00 20.98 292 ARG A N 1
ATOM 2147 C CA . ARG A 1 292 ? -0.849 -10.274 -17.324 1.00 21.22 292 ARG A CA 1
ATOM 2148 C C . ARG A 1 292 ? -1.946 -9.682 -18.201 1.00 21.16 292 ARG A C 1
ATOM 2149 O O . ARG A 1 292 ? -2.737 -10.411 -18.807 1.00 19.60 292 ARG A O 1
ATOM 2157 N N . ASN A 1 293 ? -1.998 -8.348 -18.244 1.00 23.76 293 ASN A N 1
ATOM 2158 C CA . ASN A 1 293 ? -2.961 -7.602 -19.056 1.00 23.01 293 ASN A CA 1
ATOM 2159 C C . ASN A 1 293 ? -4.405 -7.944 -18.698 1.00 23.31 293 ASN A C 1
ATOM 2160 O O . ASN A 1 293 ? -5.281 -7.962 -19.568 1.00 24.03 293 ASN A O 1
ATOM 2165 N N . ILE A 1 294 ? -4.673 -8.216 -17.419 1.00 19.00 294 ILE A N 1
ATOM 2166 C CA . ILE A 1 294 ? -6.057 -8.426 -17.004 1.00 20.78 294 ILE A CA 1
ATOM 2167 C C . ILE A 1 294 ? -6.814 -7.103 -17.005 1.00 20.75 294 ILE A C 1
ATOM 2168 O O . ILE A 1 294 ? -8.041 -7.080 -17.160 1.00 18.19 294 ILE A O 1
ATOM 2173 N N . ASP A 1 295 ? -6.102 -5.986 -16.845 1.00 23.72 295 ASP A N 1
ATOM 2174 C CA . ASP A 1 295 ? -6.745 -4.679 -16.894 1.00 24.28 295 ASP A CA 1
ATOM 2175 C C . ASP A 1 295 ? -7.195 -4.342 -18.311 1.00 25.72 295 ASP A C 1
ATOM 2176 O O . ASP A 1 295 ? -8.326 -3.888 -18.524 1.00 26.76 295 ASP A O 1
ATOM 2181 N N . LYS A 1 296 ? -6.321 -4.561 -19.297 1.00 24.11 296 LYS A N 1
ATOM 2182 C CA . LYS A 1 296 ? -6.701 -4.320 -20.685 1.00 27.23 296 LYS A CA 1
ATOM 2183 C C . LYS A 1 296 ? -7.780 -5.290 -21.146 1.00 25.90 296 LYS A C 1
ATOM 2184 O O . LYS A 1 296 ? -8.604 -4.938 -21.997 1.00 29.15 296 LYS A O 1
ATOM 2186 N N . TYR A 1 297 ? -7.795 -6.506 -20.597 1.00 23.76 297 TYR A N 1
ATOM 2187 C CA . TYR A 1 297 ? -8.817 -7.479 -20.969 1.00 26.29 297 TYR A CA 1
ATOM 2188 C C . TYR A 1 297 ? -10.194 -7.042 -20.485 1.00 28.20 297 TYR A C 1
ATOM 2189 O O . TYR A 1 297 ? -11.174 -7.093 -21.238 1.00 29.21 297 TYR A O 1
ATOM 2198 N N . PHE A 1 298 ? -10.289 -6.610 -19.224 1.00 22.69 298 PHE A N 1
ATOM 2199 C CA . PHE A 1 298 ? -11.556 -6.103 -18.710 1.00 27.59 298 PHE A CA 1
ATOM 2200 C C . PHE A 1 298 ? -11.969 -4.812 -19.404 1.00 26.09 298 PHE A C 1
ATOM 2201 O O . PHE A 1 298 ? -13.165 -4.578 -19.612 1.00 24.66 298 PHE A O 1
ATOM 2209 N N . PHE A 1 299 ? -11.003 -3.967 -19.769 1.00 24.48 299 PHE A N 1
ATOM 2210 C CA . PHE A 1 299 ? -11.332 -2.718 -20.450 1.00 25.20 299 PHE A CA 1
ATOM 2211 C C . PHE A 1 299 ? -11.877 -2.976 -21.850 1.00 30.31 299 PHE A C 1
ATOM 2212 O O . PHE A 1 299 ? -12.821 -2.307 -22.286 1.00 30.61 299 PHE A O 1
ATOM 2220 N N . ASP A 1 300 ? -11.298 -3.943 -22.568 1.00 30.86 300 ASP A N 1
ATOM 2221 C CA . ASP A 1 300 ? -11.742 -4.232 -23.927 1.00 30.14 300 ASP A CA 1
ATOM 2222 C C . ASP A 1 300 ? -13.150 -4.810 -23.973 1.00 32.37 300 ASP A C 1
ATOM 2223 O O . ASP A 1 300 ? -13.809 -4.719 -25.014 1.00 38.50 300 ASP A O 1
ATOM 2228 N N . ILE A 1 301 ? -13.626 -5.397 -22.879 1.00 29.23 301 ILE A N 1
ATOM 2229 C CA . ILE A 1 301 ? -14.943 -6.028 -22.865 1.00 29.41 301 ILE A CA 1
ATOM 2230 C C . ILE A 1 301 ? -16.025 -5.053 -22.423 1.00 28.51 301 ILE A C 1
ATOM 2231 O O . ILE A 1 301 ? -17.043 -4.890 -23.101 1.00 35.31 301 ILE A O 1
ATOM 2236 N N . PHE A 1 302 ? -15.829 -4.391 -21.285 1.00 27.49 302 PHE A N 1
ATOM 2237 C CA . PHE A 1 302 ? -16.860 -3.557 -20.684 1.00 30.24 302 PHE A CA 1
ATOM 2238 C C . PHE A 1 302 ? -16.700 -2.075 -20.992 1.00 31.60 302 PHE A C 1
ATOM 2239 O O . PHE A 1 302 ? -17.547 -1.281 -20.571 1.00 32.20 302 PHE A O 1
ATOM 2247 N N . GLN A 1 303 ? -15.638 -1.682 -21.700 1.00 32.39 303 GLN A N 1
ATOM 2248 C CA . GLN A 1 303 ? -15.332 -0.272 -21.950 1.00 33.72 303 GLN A CA 1
ATOM 2249 C C . GLN A 1 303 ? -15.202 0.504 -20.639 1.00 32.43 303 GLN A C 1
ATOM 2250 O O . GLN A 1 303 ? -15.463 1.709 -20.579 1.00 38.62 303 GLN A O 1
ATOM 2256 N N . LEU A 1 304 ? -14.798 -0.188 -19.574 1.00 30.86 304 LEU A N 1
ATOM 2257 C CA . LEU A 1 304 ? -14.645 0.400 -18.254 1.00 27.16 304 LEU A CA 1
ATOM 2258 C C . LEU A 1 304 ? -13.172 0.515 -17.904 1.00 26.25 304 LEU A C 1
ATOM 2259 O O . LEU A 1 304 ? -12.421 -0.451 -18.098 1.00 28.62 304 LEU A O 1
ATOM 2264 N N . PRO A 1 305 ? -12.722 1.661 -17.397 1.00 25.93 305 PRO A N 1
ATOM 2265 C CA . PRO A 1 305 ? -11.317 1.781 -16.988 1.00 25.23 305 PRO A CA 1
ATOM 2266 C C . PRO A 1 305 ? -10.998 0.804 -15.866 1.00 23.14 305 PRO A C 1
ATOM 2267 O O . PRO A 1 305 ? -11.704 0.735 -14.858 1.00 23.06 305 PRO A O 1
ATOM 2271 N N . THR A 1 306 ? -9.931 0.035 -16.054 1.00 25.34 306 THR A N 1
ATOM 2272 C CA . THR A 1 306 ? -9.560 -1.032 -15.136 1.00 24.35 306 THR A CA 1
ATOM 2273 C C . THR A 1 306 ? -8.163 -0.775 -14.595 1.00 25.80 306 THR A C 1
ATOM 2274 O O . THR A 1 306 ? -7.233 -0.508 -15.365 1.00 26.74 306 THR A O 1
ATOM 2278 N N . LYS A 1 307 ? -8.018 -0.859 -13.275 1.00 23.02 307 LYS A N 1
ATOM 2279 C CA . LYS A 1 307 ? -6.738 -0.667 -12.612 1.00 23.61 307 LYS A CA 1
ATOM 2280 C C . LYS A 1 307 ? -6.472 -1.834 -11.673 1.00 23.84 307 LYS A C 1
ATOM 2281 O O . LYS A 1 307 ? -7.394 -2.361 -11.044 1.00 24.36 307 LYS A O 1
ATOM 2287 N N . ILE A 1 308 ? -5.207 -2.235 -11.592 1.00 23.09 308 ILE A N 1
ATOM 2288 C CA . ILE A 1 308 ? -4.774 -3.331 -10.734 1.00 24.47 308 ILE A CA 1
ATOM 2289 C C . ILE A 1 308 ? -4.255 -2.746 -9.429 1.00 24.37 308 ILE A C 1
ATOM 2290 O O . ILE A 1 308 ? -3.408 -1.844 -9.437 1.00 20.73 308 ILE A O 1
ATOM 2295 N N . ALA A 1 309 ? -4.762 -3.255 -8.310 1.00 21.23 309 ALA A N 1
ATOM 2296 C CA . ALA A 1 309 ? -4.351 -2.754 -7.007 1.00 25.01 309 ALA A CA 1
ATOM 2297 C C . ALA A 1 309 ? -2.921 -3.175 -6.692 1.00 24.89 309 ALA A C 1
ATOM 2298 O O . ALA A 1 309 ? -2.482 -4.269 -7.059 1.00 28.44 309 ALA A O 1
ATOM 2300 N N . SER A 1 310 ? -2.192 -2.295 -6.009 1.00 24.26 310 SER A N 1
ATOM 2301 C CA . SER A 1 310 ? -0.827 -2.603 -5.607 1.00 27.07 310 SER A CA 1
ATOM 2302 C C . SER A 1 310 ? -0.833 -3.651 -4.502 1.00 28.85 310 SER A C 1
ATOM 2303 O O . SER A 1 310 ? -1.602 -3.547 -3.540 1.00 25.90 310 SER A O 1
ATOM 2306 N N . ASP A 1 311 ? 0.032 -4.655 -4.638 1.00 31.84 311 ASP A N 1
ATOM 2307 C CA . ASP A 1 311 ? 0.077 -5.798 -3.726 1.00 27.27 311 ASP A CA 1
ATOM 2308 C C . ASP A 1 311 ? -1.310 -6.423 -3.587 1.00 23.00 311 ASP A C 1
ATOM 2309 O O . ASP A 1 311 ? -1.906 -6.462 -2.509 1.00 23.47 311 ASP A O 1
ATOM 2314 N N . SER A 1 312 ? -1.819 -6.912 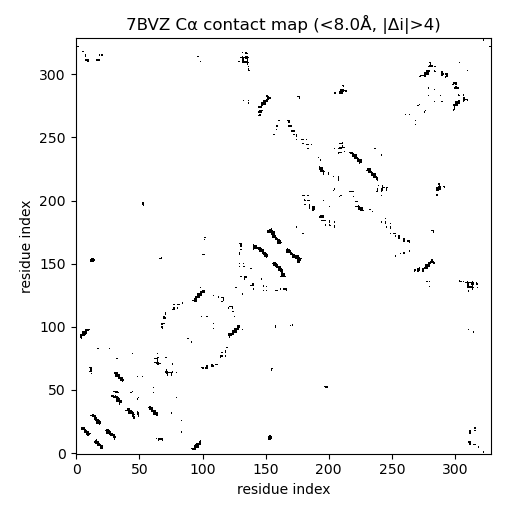-4.721 1.00 21.97 312 SER A N 1
ATOM 2315 C CA . SER A 1 312 ? -3.187 -7.420 -4.769 1.00 23.38 312 SER A CA 1
ATOM 2316 C C . SER A 1 312 ? -3.388 -8.605 -3.833 1.00 18.29 312 SER A C 1
ATOM 2317 O O . SER A 1 312 ? -4.510 -8.848 -3.375 1.00 24.26 312 SER A O 1
ATOM 2320 N N . LEU A 1 313 ? -2.321 -9.348 -3.534 1.00 17.37 313 LEU A N 1
ATOM 2321 C CA . LEU A 1 313 ? -2.438 -10.479 -2.620 1.00 17.32 313 LEU A CA 1
ATOM 2322 C C . LEU A 1 313 ? -2.794 -10.034 -1.207 1.00 18.36 313 LEU A C 1
ATOM 2323 O O . LEU A 1 313 ? -3.409 -10.799 -0.455 1.00 15.52 313 LEU A O 1
ATOM 2328 N N . ASN A 1 314 ? -2.428 -8.809 -0.830 1.00 18.08 314 ASN A N 1
ATOM 2329 C CA . ASN A 1 314 ? -2.570 -8.336 0.541 1.00 20.85 314 ASN A CA 1
ATOM 2330 C C . ASN A 1 314 ? -3.697 -7.326 0.715 1.00 20.67 314 ASN A C 1
ATOM 2331 O O . ASN A 1 314 ? -3.805 -6.721 1.786 1.00 18.06 314 ASN A O 1
ATOM 2336 N N . CYS A 1 315 ? -4.541 -7.130 -0.303 1.00 22.25 315 CYS A N 1
ATOM 2337 C CA . CYS A 1 315 ? -5.588 -6.114 -0.212 1.00 19.99 315 CYS A CA 1
ATOM 2338 C C . CYS A 1 315 ? -6.522 -6.374 0.965 1.00 20.95 315 CYS A C 1
ATOM 2339 O O . CYS A 1 315 ? -6.990 -5.431 1.614 1.00 20.99 315 CYS A O 1
ATOM 2342 N N . VAL A 1 316 ? -6.801 -7.643 1.262 1.00 18.15 316 VAL A N 1
ATOM 2343 C CA . VAL A 1 316 ? -7.690 -7.958 2.376 1.00 19.27 316 VAL A CA 1
ATOM 2344 C C . VAL A 1 316 ? -6.990 -7.700 3.706 1.00 19.64 316 VAL A C 1
ATOM 2345 O O . VAL A 1 316 ? -7.562 -7.093 4.618 1.00 17.93 316 VAL A O 1
ATOM 2349 N N . ILE A 1 317 ? -5.739 -8.146 3.834 1.00 21.45 317 ILE A N 1
ATOM 2350 C CA . ILE A 1 317 ? -5.030 -7.963 5.095 1.00 19.61 317 ILE A CA 1
ATOM 2351 C C . ILE A 1 317 ? -4.576 -6.516 5.266 1.00 19.13 317 ILE A C 1
ATOM 2352 O O . ILE A 1 317 ? -4.433 -6.039 6.398 1.00 21.43 317 ILE A O 1
ATOM 2357 N N . GLU A 1 318 ? -4.349 -5.793 4.165 1.00 16.03 318 GLU A N 1
ATOM 2358 C CA . GLU A 1 318 ? -4.027 -4.374 4.276 1.00 20.52 318 GLU A CA 1
ATOM 2359 C C . GLU A 1 318 ? -5.263 -3.556 4.624 1.00 24.84 318 GLU A C 1
ATOM 2360 O O . GLU A 1 318 ? -5.157 -2.530 5.305 1.00 24.65 318 GLU A O 1
ATOM 2366 N N . GLY A 1 319 ? -6.439 -3.995 4.172 1.00 21.70 319 GLY A N 1
ATOM 2367 C CA . GLY A 1 319 ? -7.664 -3.314 4.555 1.00 19.33 319 GLY A CA 1
ATOM 2368 C C . GLY A 1 319 ? -7.976 -3.468 6.031 1.00 20.76 319 GLY A C 1
ATOM 2369 O O . GLY A 1 319 ? -8.469 -2.535 6.671 1.00 19.84 319 GLY A O 1
ATOM 2370 N N . THR A 1 320 ? -7.692 -4.646 6.592 1.00 20.47 320 THR A N 1
ATOM 2371 C CA . THR A 1 320 ? -7.893 -4.843 8.023 1.00 21.27 320 THR A CA 1
ATOM 2372 C C . THR A 1 320 ? -6.933 -3.992 8.844 1.00 22.85 320 THR A C 1
ATOM 2373 O O . THR A 1 320 ? -7.265 -3.602 9.969 1.00 26.09 320 THR A O 1
ATOM 2377 N N . LYS A 1 321 ? -5.744 -3.706 8.305 1.00 22.55 321 LYS A N 1
ATOM 2378 C CA . LYS A 1 321 ? -4.850 -2.742 8.940 1.00 25.06 321 LYS A CA 1
ATOM 2379 C C . LYS A 1 321 ? -5.543 -1.398 9.121 1.00 28.26 321 LYS A C 1
ATOM 2380 O O . LYS A 1 321 ? -5.539 -0.822 10.216 1.00 31.90 321 LYS A O 1
ATOM 2386 N N . ILE A 1 322 ? -6.147 -0.885 8.047 1.00 28.33 322 ILE A N 1
ATOM 2387 C CA . ILE A 1 322 ? -6.785 0.425 8.091 1.00 27.64 322 ILE A CA 1
ATOM 2388 C C . ILE A 1 322 ? -8.021 0.401 8.980 1.00 26.42 322 ILE A C 1
ATOM 2389 O O . ILE A 1 322 ? -8.329 1.392 9.654 1.00 31.02 322 ILE A O 1
ATOM 2394 N N . PHE A 1 323 ? -8.737 -0.719 9.012 1.00 21.79 323 PHE A N 1
ATOM 2395 C CA . PHE A 1 323 ? -9.987 -0.819 9.752 1.00 24.44 323 PHE A CA 1
ATOM 2396 C C . PHE A 1 323 ? -9.784 -1.095 11.239 1.00 29.75 323 PHE A C 1
ATOM 2397 O O . PHE A 1 323 ? -10.767 -1.354 11.942 1.00 32.63 323 PHE A O 1
ATOM 2405 N N . GLU A 1 324 ? -8.544 -1.049 11.736 1.00 28.71 324 GLU A N 1
ATOM 2406 C CA . GLU A 1 324 ? -8.324 -1.247 13.166 1.00 32.65 324 GLU A CA 1
ATOM 2407 C C . GLU A 1 324 ? -8.765 -0.028 13.965 1.00 31.69 324 GLU A C 1
ATOM 2408 O O . GLU A 1 324 ? -9.389 -0.165 15.024 1.00 28.87 324 GLU A O 1
ATOM 2414 N N . LYS A 1 325 ? -8.444 1.174 13.481 1.00 32.23 325 LYS A N 1
ATOM 2415 C CA . LYS A 1 325 ? -8.876 2.384 14.167 1.00 33.61 325 LYS A CA 1
ATOM 2416 C C . LYS A 1 325 ? -10.385 2.569 14.099 1.00 35.48 325 LYS A C 1
ATOM 2417 O O . LYS A 1 325 ? -10.951 3.261 14.951 1.00 41.66 325 LYS A O 1
ATOM 2423 N N . THR A 1 326 ? -11.048 1.964 13.111 1.00 32.00 326 THR A N 1
ATOM 2424 C CA . THR A 1 326 ? -12.500 2.065 13.018 1.00 33.71 326 THR A CA 1
ATOM 2425 C C . THR A 1 326 ? -13.188 1.132 14.008 1.00 38.11 326 THR A C 1
ATOM 2426 O O . THR A 1 326 ? -14.156 1.529 14.666 1.00 37.98 326 THR A O 1
ATOM 2430 N N . ILE A 1 327 ? -12.703 -0.107 14.133 1.00 38.63 327 ILE A N 1
ATOM 2431 C CA . ILE A 1 327 ? -13.327 -1.035 15.071 1.00 39.18 327 ILE A CA 1
ATOM 2432 C C . ILE A 1 327 ? -13.046 -0.615 16.508 1.00 40.56 327 ILE A C 1
ATOM 2433 O O . ILE A 1 327 ? -13.871 -0.851 17.399 1.00 44.84 327 ILE A O 1
ATOM 2438 N N . LYS A 1 328 ? -11.894 0.011 16.764 1.00 36.05 328 LYS A N 1
ATOM 2439 C CA . LYS A 1 328 ? -11.633 0.539 18.100 1.00 40.77 328 LYS A CA 1
ATOM 2440 C C . LYS A 1 328 ? -12.620 1.645 18.449 1.00 47.80 328 LYS A C 1
ATOM 2441 O O . LYS A 1 328 ? -13.049 1.763 19.603 1.00 48.45 328 LYS A O 1
ATOM 2447 N N . LYS A 1 329 ? -12.995 2.463 17.463 1.00 45.27 329 LYS A N 1
ATOM 2448 C CA . LYS A 1 329 ? -14.071 3.426 17.670 1.00 42.94 329 LYS A CA 1
ATOM 2449 C C . LYS A 1 329 ? -15.390 2.711 17.933 1.00 46.85 329 LYS A C 1
ATOM 2450 O O . LYS A 1 329 ? -16.136 3.071 18.850 1.00 48.67 329 LYS A O 1
ATOM 2456 N N . ASN A 1 330 ? -15.689 1.682 17.136 1.00 47.56 330 ASN A N 1
ATOM 2457 C CA . ASN A 1 330 ? -16.914 0.914 17.325 1.00 46.67 330 ASN A CA 1
ATOM 2458 C C . ASN A 1 330 ? -16.899 0.098 18.611 1.00 50.88 330 ASN A C 1
ATOM 2459 O O . ASN A 1 330 ? -17.957 -0.374 19.041 1.00 55.65 330 ASN A O 1
ATOM 2464 N N . ILE A 1 331 ? -15.736 -0.084 19.228 1.00 50.83 331 ILE A N 1
ATOM 2465 C CA . ILE A 1 331 ? -15.624 -0.808 20.492 1.00 50.16 331 ILE A CA 1
ATOM 2466 C C . ILE A 1 331 ? -15.601 0.145 21.679 1.00 53.52 331 ILE A C 1
ATOM 2467 O O . ILE A 1 331 ? -16.358 -0.025 22.635 1.00 57.87 331 ILE A O 1
ATOM 2472 N N . GLU A 1 332 ? -14.725 1.153 21.636 1.00 55.60 332 GLU A N 1
ATOM 2473 C CA . GLU A 1 332 ? -14.676 2.137 22.713 1.00 51.17 332 GLU A CA 1
ATOM 2474 C C . GLU A 1 332 ? -15.997 2.888 22.821 1.00 55.96 332 GLU A C 1
ATOM 2475 O O . GLU A 1 332 ? -16.514 3.102 23.925 1.00 57.40 332 GLU A O 1
ATOM 2481 N N . ASN A 1 333 ? -16.561 3.284 21.687 1.00 54.45 333 ASN A N 1
ATOM 2482 C CA . ASN A 1 333 ? -17.9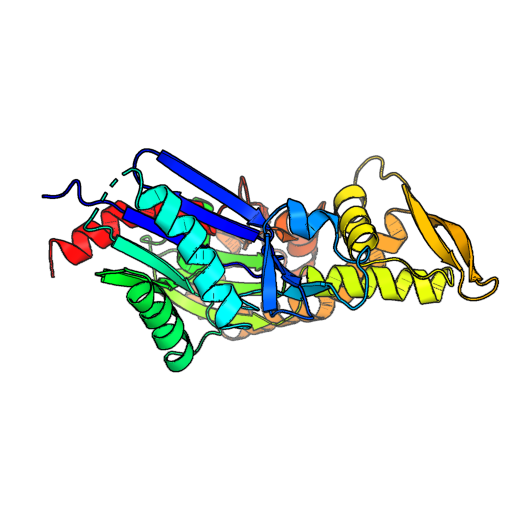05 3.830 21.636 1.00 53.38 333 ASN A CA 1
ATOM 2483 C C . ASN A 1 333 ? -18.895 2.722 21.283 1.00 56.58 333 ASN A C 1
ATOM 2484 O O . ASN A 1 333 ? -18.518 1.632 20.849 1.00 58.27 333 ASN A O 1
ATOM 2489 N N . GLY A 1 334 ? -20.177 3.007 21.486 1.00 60.55 334 GLY A N 1
ATOM 2490 C CA . GLY A 1 334 ? -21.230 2.057 21.165 1.00 54.65 334 GLY A CA 1
ATOM 2491 C C . GLY A 1 334 ? -21.140 0.731 21.899 1.00 59.34 334 GLY A C 1
ATOM 2492 O O . GLY A 1 334 ? -20.371 0.579 22.848 1.00 60.79 334 GLY A O 1
#